Protein AF-G9WYF4-F1 (afdb_monomer)

Mean predicted aligned error: 9.42 Å

Nearest PDB structures (foldseek):
  5nmr-assembly1_A  TM=4.229E-01  e=6.935E-07  Mus musculus
  4n7e-assembly1_A  TM=4.416E-01  e=2.441E-06  Homo sapiens
  8t8s-assembly2_B  TM=4.245E-01  e=4.364E-06  Homo sapiens
  8t8s-assembly1_A  TM=4.377E-01  e=1.266E-05  Homo sapiens
  3f6k-assembly1_A  TM=4.369E-01  e=1.864E-05  Homo sapiens

Radius of gyration: 21.7 Å; Cα contacts (8 Å, |Δi|>4): 598; chains: 1; bounding box: 48×74×60 Å

Sequence (286 aa):
MKKFKLILLFTLMFTILSSTCSNATDKYSKIYPDCKTKKGKYTISYTKKKGLNLYIKGNSKPVVSIPYSPEILDYVLNDEKIYYSYNKKIMQFDISTKKKISIKEFKNNPNICAVRDEYIYVTVYPFDENHEGAYETDFYKINMKNKETKLLAKNASSIVLAENNIFYRPTTTDVSGQPLYSIDYNGKNLKKISDDVIHYQVINKKLYFVTESIQDFIQTVYVSNVDGTDKKQLAGNIDGYVYNITPTDIYYSVIGNDTKNYKLNLSTKKIEIVKQINTNVYELNY

Structure (mmCIF, N/CA/C/O backbone):
data_AF-G9WYF4-F1
#
_entry.id   AF-G9WYF4-F1
#
loop_
_atom_site.group_PDB
_atom_site.id
_atom_site.type_symbol
_atom_site.label_atom_id
_atom_site.label_alt_id
_atom_site.label_comp_id
_atom_site.label_asym_id
_atom_site.label_entity_id
_atom_site.label_seq_id
_atom_site.pdbx_PDB_ins_code
_atom_site.Cartn_x
_atom_site.Cartn_y
_atom_site.Cartn_z
_atom_site.occupancy
_atom_site.B_iso_or_equiv
_atom_site.auth_seq_id
_atom_site.auth_comp_id
_atom_site.auth_asym_id
_atom_site.auth_atom_id
_atom_site.pdbx_PDB_model_num
ATOM 1 N N . MET A 1 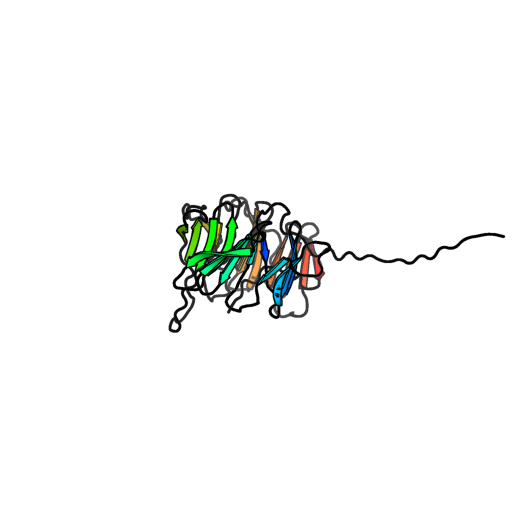1 ? -20.293 55.046 -37.126 1.00 34.72 1 MET A N 1
ATOM 2 C CA . MET A 1 1 ? -20.484 53.599 -37.396 1.00 34.72 1 MET A CA 1
ATOM 3 C C . MET A 1 1 ? -19.751 52.824 -36.304 1.00 34.72 1 MET A C 1
ATOM 5 O O . MET A 1 1 ? -18.546 52.949 -36.204 1.00 34.72 1 MET A O 1
ATOM 9 N N . LYS A 1 2 ? -20.451 52.335 -35.269 1.00 30.38 2 LYS A N 1
ATOM 10 C CA . LYS A 1 2 ? -20.801 50.906 -35.090 1.00 30.38 2 LYS A CA 1
ATOM 11 C C . LYS A 1 2 ? -19.577 49.993 -35.304 1.00 30.38 2 LYS A C 1
ATOM 13 O O . LYS A 1 2 ? -19.230 49.748 -36.447 1.00 30.38 2 LYS A O 1
ATOM 18 N N . LYS A 1 3 ? -18.926 49.521 -34.228 1.00 28.05 3 LYS A N 1
ATOM 19 C CA . LYS A 1 3 ? -18.997 48.136 -33.665 1.00 28.05 3 LYS A CA 1
ATOM 20 C C . LYS A 1 3 ? -17.541 47.592 -33.661 1.00 28.05 3 LYS A C 1
ATOM 22 O O . LYS A 1 3 ? -16.821 47.933 -34.577 1.00 28.05 3 LYS A O 1
ATOM 27 N N . PHE A 1 4 ? -16.980 46.822 -32.728 1.00 31.28 4 PHE A N 1
ATOM 28 C CA . PHE A 1 4 ? -17.466 45.972 -31.643 1.00 31.28 4 PHE A CA 1
ATOM 29 C C . PHE A 1 4 ? -16.313 45.744 -30.640 1.00 31.28 4 PHE A C 1
ATOM 31 O O . PHE A 1 4 ? -15.146 45.729 -31.021 1.00 31.28 4 PHE A O 1
ATOM 38 N N . LYS A 1 5 ? -16.662 45.526 -29.368 1.00 35.44 5 LYS A N 1
ATOM 39 C CA . LYS A 1 5 ? -15.777 45.009 -28.314 1.00 35.44 5 LYS A CA 1
ATOM 40 C C . LYS A 1 5 ? -15.270 43.609 -28.682 1.00 35.44 5 LYS A C 1
ATOM 42 O O . LYS A 1 5 ? -16.091 42.770 -29.042 1.00 35.44 5 LYS A O 1
ATOM 47 N N . LEU A 1 6 ? -13.993 43.317 -28.437 1.00 30.30 6 LEU A N 1
ATOM 48 C CA . LEU A 1 6 ? -13.581 41.969 -28.040 1.00 30.30 6 LEU A CA 1
ATOM 49 C C . LEU A 1 6 ? -12.345 42.041 -27.135 1.00 30.30 6 LEU A C 1
ATOM 51 O O . LEU A 1 6 ? -11.205 42.102 -27.576 1.00 30.30 6 LEU A O 1
ATOM 55 N N . ILE A 1 7 ? -12.619 42.066 -25.833 1.00 34.75 7 ILE A N 1
ATOM 56 C CA . ILE A 1 7 ? -11.664 41.716 -24.786 1.00 34.75 7 ILE A CA 1
ATOM 57 C C . ILE A 1 7 ? -11.410 40.215 -24.948 1.00 34.75 7 ILE A C 1
ATOM 59 O O . ILE A 1 7 ? -12.294 39.419 -24.638 1.00 34.75 7 ILE A O 1
ATOM 63 N N . LEU A 1 8 ? -10.236 39.819 -25.443 1.00 29.88 8 LEU A N 1
ATOM 64 C CA . LEU A 1 8 ? -9.764 38.441 -25.314 1.00 29.88 8 LEU A CA 1
ATOM 65 C C . LEU A 1 8 ? -8.870 38.363 -24.074 1.00 29.88 8 LEU A C 1
ATOM 67 O O . LEU A 1 8 ? -7.645 38.400 -24.135 1.00 29.88 8 LEU A O 1
ATOM 71 N N . LEU A 1 9 ? -9.526 38.295 -22.918 1.00 29.41 9 LEU A N 1
ATOM 72 C CA . LEU A 1 9 ? -8.921 37.787 -21.700 1.00 29.41 9 LEU A CA 1
ATOM 73 C C . LEU A 1 9 ? -8.746 36.279 -21.926 1.00 29.41 9 LEU A C 1
ATOM 75 O O . LEU A 1 9 ? -9.678 35.508 -21.710 1.00 29.41 9 LEU A O 1
ATOM 79 N N . PHE A 1 10 ? -7.585 35.849 -22.423 1.00 28.84 10 PHE A N 1
ATOM 80 C CA . PHE A 1 10 ? -7.213 34.434 -22.386 1.00 28.84 10 PHE A CA 1
ATOM 81 C C . PHE A 1 10 ? -6.882 34.094 -20.930 1.00 28.84 10 PHE A C 1
ATOM 83 O O . PHE A 1 10 ? -5.728 34.018 -20.515 1.00 28.84 10 PHE A O 1
ATOM 90 N N . THR A 1 11 ? -7.919 33.928 -20.111 1.00 31.61 11 THR A N 1
ATOM 91 C CA . THR A 1 11 ? -7.826 33.162 -18.875 1.00 31.61 11 THR A CA 1
ATOM 92 C C . THR A 1 11 ? -7.563 31.723 -19.281 1.00 31.61 11 THR A C 1
ATOM 94 O O . THR A 1 11 ? -8.469 30.912 -19.460 1.00 31.61 11 THR A O 1
ATOM 97 N N . LEU A 1 12 ? -6.280 31.415 -19.450 1.00 25.41 12 LEU A N 1
ATOM 98 C CA . LEU A 1 12 ? -5.774 30.060 -19.457 1.00 25.41 12 LEU A CA 1
ATOM 99 C C . LEU A 1 12 ? -6.033 29.508 -18.050 1.00 25.41 12 LEU A C 1
ATOM 101 O O . LEU A 1 12 ? -5.198 29.593 -17.152 1.00 25.41 12 LEU A O 1
ATOM 105 N N . MET A 1 13 ? -7.248 29.002 -17.835 1.00 25.67 13 MET A N 1
ATOM 106 C CA . MET A 1 13 ? -7.560 28.072 -16.760 1.00 25.67 13 MET A CA 1
ATOM 107 C C . MET A 1 13 ? -6.727 26.819 -17.032 1.00 25.67 13 MET A C 1
ATOM 109 O O . MET A 1 13 ? -7.221 25.823 -17.552 1.00 25.67 13 MET A O 1
ATOM 113 N N . PHE A 1 14 ? -5.440 26.865 -16.687 1.00 23.88 14 PHE A N 1
ATOM 114 C CA . PHE A 1 14 ? -4.707 25.666 -16.329 1.00 23.88 14 PHE A CA 1
ATOM 115 C C . PHE A 1 14 ? -5.381 25.153 -15.060 1.00 23.88 14 PHE A C 1
ATOM 117 O O . PHE A 1 14 ? -4.978 25.447 -13.934 1.00 23.88 14 PHE A O 1
ATOM 124 N N . THR A 1 15 ? -6.455 24.386 -15.233 1.00 26.50 15 THR A N 1
ATOM 125 C CA . THR A 1 15 ? -6.766 23.347 -14.269 1.00 26.50 15 THR A CA 1
ATOM 126 C C . THR A 1 15 ? -5.543 22.453 -14.277 1.00 26.50 15 THR A C 1
ATOM 128 O O . THR A 1 15 ? -5.362 21.633 -15.175 1.00 26.50 15 THR A O 1
ATOM 131 N N . ILE A 1 16 ? -4.657 22.678 -13.310 1.00 26.55 16 ILE A N 1
ATOM 132 C CA . ILE A 1 16 ? -3.686 21.684 -12.900 1.00 26.55 16 ILE A CA 1
ATOM 133 C C . ILE A 1 16 ? -4.542 20.451 -12.621 1.00 26.55 16 ILE A C 1
ATOM 135 O O . ILE A 1 16 ? -5.272 20.407 -11.629 1.00 26.55 16 ILE A O 1
ATOM 139 N N . LEU A 1 17 ? -4.523 19.494 -13.551 1.00 25.16 17 LEU A N 1
ATOM 140 C CA . LEU A 1 17 ? -4.835 18.115 -13.243 1.00 25.16 17 LEU A CA 1
ATOM 141 C C . LEU A 1 17 ? -3.805 17.736 -12.186 1.00 25.16 17 LEU A C 1
ATOM 143 O O . LEU A 1 17 ? -2.691 17.326 -12.498 1.00 25.16 17 LEU A O 1
ATOM 147 N N . SER A 1 18 ? -4.147 17.955 -10.915 1.00 27.05 18 SER A N 1
ATOM 148 C CA . SER A 1 18 ? -3.545 17.173 -9.858 1.00 27.05 18 SER A CA 1
ATOM 149 C C . SER A 1 18 ? -3.797 15.733 -10.268 1.00 27.05 18 SER A C 1
ATOM 151 O O . SER A 1 18 ? -4.942 15.340 -10.502 1.00 27.05 18 SER A O 1
ATOM 153 N N . SER A 1 19 ? -2.704 15.007 -10.473 1.00 25.91 19 SER A N 1
ATOM 154 C CA . SER A 1 19 ? -2.668 13.593 -10.806 1.00 25.91 19 SER A CA 1
ATOM 155 C C . SER A 1 19 ? -3.592 12.839 -9.856 1.00 25.91 19 SER A C 1
ATOM 157 O O . SER A 1 19 ? -3.236 12.494 -8.731 1.00 25.91 19 SER A O 1
ATOM 159 N N . THR A 1 20 ? -4.826 12.651 -10.300 1.00 25.55 20 THR A N 1
ATOM 160 C CA . THR A 1 20 ? -5.847 11.868 -9.632 1.00 25.55 20 THR A CA 1
ATOM 161 C C . THR A 1 20 ? -5.839 10.535 -10.340 1.00 25.55 20 THR A C 1
ATOM 163 O O . THR A 1 20 ? -6.485 10.347 -11.358 1.00 25.55 20 THR A O 1
ATOM 166 N N . CYS A 1 21 ? -5.057 9.617 -9.791 1.00 26.34 21 CYS A N 1
ATOM 167 C CA . CYS A 1 21 ? -5.281 8.193 -9.958 1.00 26.34 21 CYS A CA 1
ATOM 168 C C . CYS A 1 21 ? -5.027 7.527 -8.602 1.00 26.34 21 CYS A C 1
ATOM 170 O O . CYS A 1 21 ? -4.049 6.822 -8.403 1.00 26.34 21 CYS A O 1
ATOM 172 N N . SER A 1 22 ? -5.923 7.773 -7.641 1.00 30.20 22 SER A N 1
ATOM 173 C CA . SER A 1 22 ? -6.501 6.620 -6.952 1.00 30.20 22 SER A CA 1
ATOM 174 C C . SER A 1 22 ? -7.662 6.196 -7.837 1.00 30.20 22 SER A C 1
ATOM 176 O O . SER A 1 22 ? -8.517 7.042 -8.125 1.00 30.20 22 SER A O 1
ATOM 178 N N . ASN A 1 23 ? -7.690 4.950 -8.296 1.00 27.27 23 ASN A N 1
ATOM 179 C CA . ASN A 1 23 ? -8.822 4.443 -9.057 1.00 27.27 23 ASN A CA 1
ATOM 180 C C . ASN A 1 23 ? -10.129 4.793 -8.334 1.00 27.27 23 ASN A C 1
ATOM 182 O O . ASN A 1 23 ? -10.268 4.617 -7.120 1.00 27.27 23 ASN A O 1
ATOM 186 N N . ALA A 1 24 ? -11.078 5.345 -9.085 1.00 30.02 24 ALA A N 1
ATOM 187 C CA . ALA A 1 24 ? -12.362 5.838 -8.604 1.00 30.02 24 ALA A CA 1
ATOM 188 C C . ALA A 1 24 ? -13.331 4.720 -8.152 1.00 30.02 24 ALA A C 1
ATOM 190 O O . ALA A 1 24 ? -14.543 4.880 -8.241 1.00 30.02 24 ALA A O 1
ATOM 191 N N . THR A 1 25 ? -12.821 3.597 -7.642 1.00 41.81 25 THR A N 1
ATOM 192 C CA . THR A 1 25 ? -13.612 2.437 -7.200 1.00 41.81 25 THR A CA 1
ATOM 193 C C . THR A 1 25 ? -13.214 1.899 -5.828 1.00 41.81 25 THR A C 1
ATOM 195 O O . THR A 1 25 ? -13.971 1.120 -5.254 1.00 41.81 25 THR A O 1
ATOM 198 N N . ASP A 1 26 ? -12.086 2.322 -5.249 1.00 59.25 26 ASP A N 1
ATOM 199 C CA . ASP A 1 26 ? -11.690 1.802 -3.938 1.00 59.25 26 ASP A CA 1
ATOM 200 C C . ASP A 1 26 ? -12.502 2.484 -2.836 1.00 59.25 26 ASP A C 1
ATOM 202 O O . ASP A 1 26 ? -12.389 3.693 -2.611 1.00 59.25 26 ASP A O 1
ATOM 206 N N . LYS A 1 27 ? -13.336 1.705 -2.136 1.00 72.44 27 LYS A N 1
ATOM 207 C CA . LYS A 1 27 ? -14.141 2.162 -0.987 1.00 72.44 27 LYS A CA 1
ATOM 208 C C . LYS A 1 27 ? -13.288 2.881 0.063 1.00 72.44 27 LYS A C 1
ATOM 210 O O . LYS A 1 27 ? -13.770 3.802 0.715 1.00 72.44 27 LYS A O 1
ATOM 215 N N . TYR A 1 28 ? -12.030 2.470 0.205 1.00 76.50 28 TYR A N 1
ATOM 216 C CA . TYR A 1 28 ? -11.075 3.006 1.167 1.00 76.50 28 TYR A CA 1
ATOM 217 C C . TYR A 1 28 ? -9.953 3.781 0.477 1.00 76.50 28 TYR A C 1
ATOM 219 O O . TYR A 1 28 ? -9.612 3.534 -0.678 1.00 76.50 28 TYR A O 1
ATOM 227 N N . SER A 1 29 ? -9.368 4.753 1.170 1.00 80.06 29 SER A N 1
ATOM 228 C CA . SER A 1 29 ? -8.220 5.510 0.666 1.00 80.06 29 SER A CA 1
ATOM 229 C C . SER A 1 29 ? -7.251 5.849 1.780 1.00 80.06 29 SER A C 1
ATOM 231 O O . SER A 1 29 ? -7.658 6.382 2.814 1.00 80.06 29 SER A O 1
ATOM 233 N N . LYS A 1 30 ? -5.976 5.535 1.543 1.00 82.31 30 LYS A N 1
ATOM 234 C CA . LYS A 1 30 ? -4.861 5.908 2.409 1.00 82.31 30 LYS A CA 1
ATOM 235 C C . LYS A 1 30 ? -4.528 7.389 2.209 1.00 82.31 30 LYS A C 1
ATOM 237 O O . LYS A 1 30 ? -4.580 7.887 1.085 1.00 82.31 30 LYS A O 1
ATOM 242 N N . ILE A 1 31 ? -4.244 8.096 3.298 1.00 80.69 31 ILE A N 1
ATOM 243 C CA . ILE A 1 31 ? -3.937 9.529 3.312 1.00 80.69 31 ILE A CA 1
ATOM 244 C C . ILE A 1 31 ? -2.531 9.726 3.838 1.00 80.69 31 ILE A C 1
ATOM 246 O O . ILE A 1 31 ? -2.225 9.342 4.965 1.00 80.69 31 ILE A O 1
ATOM 250 N N . TYR A 1 32 ? -1.729 10.394 3.021 1.00 72.44 32 TYR A N 1
ATOM 251 C CA . TYR A 1 32 ? -0.329 10.664 3.295 1.00 72.44 32 TYR A CA 1
ATOM 252 C C . TYR A 1 32 ? -0.139 12.063 3.893 1.00 72.44 32 TYR A C 1
ATOM 254 O O . TYR A 1 32 ? -0.974 12.947 3.652 1.00 72.44 32 TYR A O 1
ATOM 262 N N . PRO A 1 33 ? 0.931 12.283 4.675 1.00 72.06 33 PRO A N 1
ATOM 263 C CA . PRO A 1 33 ? 1.296 13.601 5.179 1.00 72.06 33 PRO A CA 1
ATOM 264 C C . PRO A 1 33 ? 1.375 14.668 4.088 1.00 72.06 33 PRO A C 1
ATOM 266 O O . PRO A 1 33 ? 1.676 14.388 2.931 1.00 72.06 33 PRO A O 1
ATOM 269 N N . ASP A 1 34 ? 1.101 15.906 4.494 1.00 78.12 34 ASP A N 1
ATOM 270 C CA . ASP A 1 34 ? 1.280 17.114 3.684 1.00 78.12 34 ASP A CA 1
ATOM 271 C C . ASP A 1 34 ? 0.518 17.089 2.344 1.00 78.12 34 ASP A C 1
ATOM 273 O O . ASP A 1 34 ? 0.947 17.645 1.332 1.00 78.12 34 ASP A O 1
ATOM 277 N N . CYS A 1 35 ? -0.673 16.479 2.355 1.00 76.62 35 CYS A N 1
ATOM 278 C CA . CYS A 1 35 ? -1.535 16.366 1.186 1.00 76.62 35 CYS A CA 1
ATOM 279 C C . CYS A 1 35 ? -2.812 17.215 1.282 1.00 76.62 35 CYS A C 1
ATOM 281 O O . CYS A 1 35 ? -3.373 17.476 2.355 1.00 76.62 35 CYS A O 1
ATOM 283 N N . LYS A 1 36 ? -3.316 17.599 0.104 1.00 84.19 36 LYS A N 1
ATOM 284 C CA . LYS A 1 36 ? -4.664 18.137 -0.084 1.00 84.19 36 LYS A CA 1
ATOM 285 C C . LYS A 1 36 ? -5.335 17.404 -1.237 1.00 84.19 36 LYS A C 1
ATOM 287 O O . LYS A 1 36 ? -4.946 17.574 -2.389 1.00 84.19 36 LYS A O 1
ATOM 292 N N . THR A 1 37 ? -6.345 16.599 -0.931 1.00 83.31 37 THR A N 1
ATOM 293 C CA . THR A 1 37 ? -7.008 15.735 -1.919 1.00 83.31 37 THR A CA 1
ATOM 294 C C . THR A 1 37 ? -8.526 15.742 -1.753 1.00 83.31 37 THR A C 1
ATOM 296 O O . THR A 1 37 ? -9.062 16.352 -0.825 1.00 83.31 37 THR A O 1
ATOM 299 N N . LYS A 1 38 ? -9.242 15.104 -2.679 1.00 83.69 38 LYS A N 1
ATOM 300 C CA . LYS A 1 38 ? -10.693 14.913 -2.622 1.00 83.69 38 LYS A CA 1
ATOM 301 C C . LYS A 1 38 ? -11.018 13.425 -2.635 1.00 83.69 38 LYS A C 1
ATOM 303 O O . LYS A 1 38 ? -10.466 12.686 -3.444 1.00 83.69 38 LYS A O 1
ATOM 308 N N . LYS A 1 39 ? -11.950 13.007 -1.780 1.00 78.56 39 LYS A N 1
ATOM 309 C CA . LYS A 1 39 ? -12.511 11.652 -1.767 1.00 78.56 39 LYS A CA 1
ATOM 310 C C . LYS A 1 39 ? -13.996 11.723 -1.447 1.00 78.56 39 LYS A C 1
ATOM 312 O O . LYS A 1 39 ? -14.374 12.301 -0.429 1.00 78.56 39 LYS A O 1
ATOM 317 N N . GLY A 1 40 ? -14.824 11.165 -2.330 1.00 80.69 40 GLY A N 1
ATOM 318 C CA . GLY A 1 40 ? -16.277 11.267 -2.212 1.00 80.69 40 GLY A CA 1
ATOM 319 C C . GLY A 1 40 ? -16.707 12.728 -2.055 1.00 80.69 40 GLY A C 1
ATOM 320 O O . GLY A 1 40 ? -16.303 13.602 -2.827 1.00 80.69 40 GLY A O 1
ATOM 321 N N . LYS A 1 41 ? -17.476 13.012 -1.003 1.00 86.00 41 LYS A N 1
ATOM 322 C CA . LYS A 1 41 ? -17.926 14.377 -0.668 1.00 86.00 41 LYS A CA 1
ATOM 323 C C . LYS A 1 41 ? -16.901 15.218 0.102 1.00 86.00 41 LYS A C 1
ATOM 325 O O . LYS A 1 41 ? -17.166 16.393 0.375 1.00 86.00 41 LYS A O 1
ATOM 330 N N . TYR A 1 42 ? -15.761 14.641 0.477 1.00 89.00 42 TYR A N 1
ATOM 331 C CA . TYR A 1 42 ? -14.788 15.274 1.356 1.00 89.00 42 TYR A CA 1
ATOM 332 C C . TYR A 1 42 ? -13.626 15.901 0.591 1.00 89.00 42 TYR A C 1
ATOM 334 O O . TYR A 1 42 ? -13.023 15.296 -0.295 1.00 89.00 42 TYR A O 1
ATOM 342 N N . THR A 1 43 ? -13.261 17.115 0.993 1.00 90.44 43 THR A N 1
ATOM 343 C CA . THR A 1 43 ? -11.915 17.653 0.781 1.00 90.44 43 THR A CA 1
ATOM 344 C C . THR A 1 43 ? -11.083 17.336 2.017 1.00 90.44 43 THR A C 1
ATOM 346 O O . THR A 1 43 ? -11.477 17.670 3.133 1.00 90.44 43 THR A O 1
ATOM 349 N N . ILE A 1 44 ? -9.944 16.689 1.817 1.00 89.75 44 ILE A N 1
ATOM 350 C CA . ILE A 1 44 ? -9.025 16.249 2.864 1.00 89.75 44 ILE A CA 1
ATOM 351 C C . ILE A 1 44 ? -7.827 17.194 2.885 1.00 89.75 44 ILE A C 1
ATOM 353 O O . ILE A 1 44 ? -7.304 17.560 1.832 1.00 89.75 44 ILE A O 1
ATOM 357 N N . SER A 1 45 ? -7.403 17.587 4.080 1.00 89.94 45 SER A N 1
ATOM 358 C CA . SER A 1 45 ? -6.172 18.337 4.321 1.00 89.94 45 SER A CA 1
ATOM 359 C C . SER A 1 45 ? -5.441 17.705 5.493 1.00 89.94 45 SER A C 1
ATOM 361 O O . SER A 1 45 ? -6.007 17.626 6.584 1.00 89.94 45 SER A O 1
ATOM 363 N N . TYR A 1 46 ? -4.207 17.265 5.279 1.00 87.31 46 TYR A N 1
ATOM 364 C CA . TYR A 1 46 ? -3.359 16.728 6.335 1.00 87.31 46 TYR A CA 1
ATOM 365 C C . TYR A 1 46 ? -2.017 17.454 6.322 1.00 87.31 46 TYR A C 1
ATOM 367 O O . TYR A 1 46 ? -1.355 17.492 5.294 1.00 87.31 46 TYR A O 1
ATOM 375 N N . THR A 1 47 ? -1.625 18.044 7.455 1.00 85.19 47 THR A N 1
ATOM 376 C CA . THR A 1 47 ? -0.282 18.612 7.640 1.00 85.19 47 THR A CA 1
ATOM 377 C C . THR A 1 47 ? 0.268 18.287 9.021 1.00 85.19 47 THR A C 1
ATOM 379 O O . THR A 1 47 ? -0.499 18.147 9.980 1.00 85.19 47 THR A O 1
ATOM 382 N N . LYS A 1 48 ? 1.598 18.287 9.163 1.00 84.25 48 LYS A N 1
ATOM 383 C CA . LYS A 1 48 ? 2.270 18.109 10.467 1.00 84.25 48 LYS A CA 1
ATOM 384 C C . LYS A 1 48 ? 1.907 19.179 11.509 1.00 84.25 48 LYS A C 1
ATOM 386 O O . LYS A 1 48 ? 2.059 18.966 12.703 1.00 84.25 48 LYS A O 1
ATOM 391 N N . LYS A 1 49 ? 1.383 20.335 11.080 1.00 86.44 49 LYS A N 1
ATOM 392 C CA . LYS A 1 49 ? 0.948 21.414 11.985 1.00 86.44 49 LYS A CA 1
ATOM 393 C C . LYS A 1 49 ? -0.503 21.274 12.446 1.00 86.44 49 LYS A C 1
ATOM 395 O O . LYS A 1 49 ? -0.829 21.669 13.560 1.00 86.44 49 LYS A O 1
ATOM 400 N N . LYS A 1 50 ? -1.399 20.800 11.575 1.00 87.69 50 LYS A N 1
ATOM 401 C CA . LYS A 1 50 ? -2.856 20.827 11.815 1.00 87.69 50 LYS A CA 1
ATOM 402 C C . LYS A 1 50 ? -3.485 19.448 11.993 1.00 87.69 50 LYS A C 1
ATOM 404 O O . LYS A 1 50 ? -4.663 19.380 12.335 1.00 87.69 50 LYS A O 1
ATOM 409 N N . GLY A 1 51 ? -2.738 18.378 11.738 1.00 90.81 51 GLY A N 1
ATOM 410 C CA . GLY A 1 51 ? -3.286 17.030 11.674 1.00 90.81 51 GLY A CA 1
ATOM 411 C C . GLY A 1 51 ? -4.264 16.860 10.514 1.00 90.81 51 GLY A C 1
ATOM 412 O O . GLY A 1 51 ? -4.258 17.642 9.555 1.00 90.81 51 GLY A O 1
ATOM 413 N N . LEU A 1 52 ? -5.088 15.819 10.593 1.00 92.56 52 LEU A N 1
ATOM 414 C CA . LEU A 1 52 ? -6.073 15.491 9.571 1.00 92.56 52 LEU A CA 1
ATOM 415 C C . LEU A 1 52 ? -7.330 16.341 9.749 1.00 92.56 52 LEU A C 1
ATOM 417 O O . LEU A 1 52 ? -7.958 16.343 10.807 1.00 92.56 52 LEU A O 1
ATOM 421 N N . ASN A 1 53 ? -7.745 17.003 8.675 1.00 94.00 53 ASN A N 1
ATOM 422 C CA . ASN A 1 53 ? -8.985 17.757 8.606 1.00 94.00 53 ASN A CA 1
ATOM 423 C C . ASN A 1 53 ? -9.814 17.339 7.389 1.00 94.00 53 ASN A C 1
ATOM 425 O O . ASN A 1 53 ? -9.312 17.293 6.263 1.00 94.00 53 ASN A O 1
ATOM 429 N N . LEU A 1 54 ? -11.103 17.093 7.618 1.00 94.06 54 LEU A N 1
ATOM 430 C CA . LEU A 1 54 ? -12.088 16.783 6.580 1.00 94.06 54 LEU A CA 1
ATOM 431 C C . LEU A 1 54 ? -13.066 17.940 6.431 1.00 94.06 54 LEU A C 1
ATOM 433 O O . LEU A 1 54 ? -13.656 18.386 7.412 1.00 94.06 54 LEU A O 1
ATOM 437 N N . TYR A 1 55 ? -13.290 18.381 5.200 1.00 92.94 55 TYR A N 1
ATOM 438 C CA . TYR A 1 55 ? -14.217 19.454 4.850 1.00 92.94 55 TYR A CA 1
ATOM 439 C C . TYR A 1 55 ? -15.278 18.930 3.890 1.00 92.94 55 TYR A C 1
ATOM 441 O O . TYR A 1 55 ? -14.980 18.118 3.017 1.00 92.94 55 TYR A O 1
ATOM 449 N N . ILE A 1 56 ? -16.502 19.435 4.012 1.00 91.12 56 ILE A N 1
ATOM 450 C CA . ILE A 1 56 ? -17.564 19.231 3.020 1.00 91.12 56 ILE A CA 1
ATOM 451 C C . ILE A 1 56 ? -17.682 20.514 2.195 1.00 91.12 56 ILE A C 1
ATOM 453 O O . ILE A 1 56 ? -17.462 21.609 2.715 1.00 91.12 56 ILE A O 1
ATOM 457 N N . LYS A 1 57 ? -17.993 20.395 0.899 1.00 84.94 57 LYS A N 1
ATOM 458 C CA . LYS A 1 57 ? -18.165 21.554 0.009 1.00 84.94 57 LYS A CA 1
ATOM 459 C C . LYS A 1 57 ? -19.159 22.555 0.617 1.00 84.94 57 LYS A C 1
ATOM 461 O O . LYS A 1 57 ? -20.257 22.172 0.996 1.00 84.94 57 LYS A O 1
ATOM 466 N N . GLY A 1 58 ? -18.763 23.826 0.674 1.00 83.69 58 GLY A N 1
ATOM 467 C CA . GLY A 1 58 ? -19.564 24.904 1.268 1.00 83.69 58 GLY A CA 1
ATOM 468 C C . GLY A 1 58 ? -19.299 25.143 2.758 1.00 83.69 58 GLY A C 1
ATOM 469 O O . GLY A 1 58 ? -19.622 26.219 3.251 1.00 83.69 58 GLY A O 1
ATOM 470 N N . ASN A 1 59 ? -18.634 24.218 3.458 1.00 89.38 59 ASN A N 1
ATOM 471 C CA . ASN A 1 59 ? -18.284 24.399 4.865 1.00 89.38 59 ASN A CA 1
ATOM 472 C C . ASN A 1 59 ? -16.886 25.011 5.004 1.00 89.38 59 ASN A C 1
ATOM 474 O O . ASN A 1 59 ? -15.897 24.444 4.540 1.00 89.38 59 ASN A O 1
ATOM 478 N N . SER A 1 60 ? -16.793 26.142 5.706 1.00 87.44 60 SER A N 1
ATOM 479 C CA . SER A 1 60 ? -15.512 26.762 6.074 1.00 87.44 60 SER A CA 1
ATOM 480 C C . SER A 1 60 ? -14.837 26.067 7.262 1.00 87.44 60 SER A C 1
ATOM 482 O O . SER A 1 60 ? -13.611 26.067 7.363 1.00 87.44 60 SER A O 1
ATOM 484 N N . LYS A 1 61 ? -15.625 25.447 8.150 1.00 93.88 61 LYS A N 1
ATOM 485 C CA . LYS A 1 61 ? -15.133 24.664 9.289 1.00 93.88 61 LYS A CA 1
ATOM 486 C C . LYS A 1 61 ? -15.013 23.180 8.922 1.00 93.88 61 LYS A C 1
ATOM 488 O O . LYS A 1 61 ? -15.890 22.659 8.224 1.00 93.88 61 LYS A O 1
ATOM 493 N N . PRO A 1 62 ? -13.966 22.486 9.399 1.00 94.06 62 PRO A N 1
ATOM 494 C CA . PRO A 1 62 ? -13.842 21.054 9.189 1.00 94.06 62 PRO A CA 1
ATOM 495 C C . PRO A 1 62 ? -14.966 20.310 9.916 1.00 94.06 62 PRO A C 1
ATOM 497 O O . PRO A 1 62 ? -15.348 20.656 11.032 1.00 94.06 62 PRO A O 1
ATOM 500 N N . VAL A 1 63 ? -15.488 19.262 9.282 1.00 93.88 63 VAL A N 1
ATOM 501 C CA . VAL A 1 63 ? -16.429 18.336 9.918 1.00 93.88 63 VAL A CA 1
ATOM 502 C C . VAL A 1 63 ? -15.709 17.324 10.800 1.00 93.88 63 VAL A C 1
ATOM 504 O O . VAL A 1 63 ? -16.321 16.773 11.705 1.00 93.88 63 VAL A O 1
ATOM 507 N N . VAL A 1 64 ? -14.425 1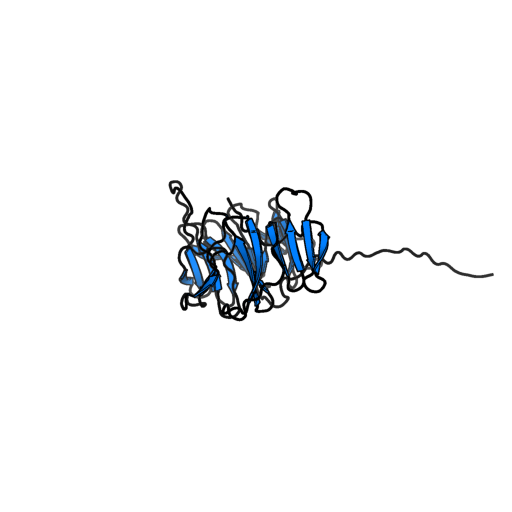7.062 10.568 1.00 94.69 64 VAL A N 1
ATOM 508 C CA . VAL A 1 64 ? -13.583 16.246 11.451 1.00 94.69 64 VAL A CA 1
ATOM 509 C C . VAL A 1 64 ? -12.218 16.901 11.545 1.00 94.69 64 VAL A C 1
ATOM 511 O O . VAL A 1 64 ? -11.669 17.300 10.518 1.00 94.69 64 VAL A O 1
ATOM 514 N N . SER A 1 65 ? -11.681 16.944 12.762 1.00 94.00 65 SER A N 1
ATOM 515 C CA . SER A 1 65 ? -10.314 17.359 13.056 1.00 94.00 65 SER A CA 1
ATOM 516 C C . SER A 1 65 ? -9.678 16.335 13.987 1.00 94.00 65 SER A C 1
ATOM 518 O O . SER A 1 65 ? -10.132 16.159 15.116 1.00 94.00 65 SER A O 1
ATOM 520 N N . ILE A 1 66 ? -8.640 15.654 13.507 1.00 92.00 66 ILE A N 1
ATOM 521 C CA . ILE A 1 66 ? -7.778 14.794 14.319 1.00 92.00 66 ILE A CA 1
ATOM 522 C C . ILE A 1 66 ? -6.428 15.510 14.424 1.00 92.00 66 ILE A C 1
ATOM 524 O O . ILE A 1 66 ? -5.791 15.711 13.387 1.00 92.00 66 ILE A O 1
ATOM 528 N N . PRO A 1 67 ? -5.999 15.937 15.628 1.00 90.62 67 PRO A N 1
ATOM 529 C CA . PRO A 1 67 ? -4.722 16.620 15.810 1.00 90.62 67 PRO A CA 1
ATOM 530 C C . PRO A 1 67 ? -3.548 15.797 15.287 1.00 90.62 67 PRO A C 1
ATOM 532 O O . PRO A 1 67 ? -3.584 14.566 15.303 1.00 90.62 67 PRO A O 1
ATOM 535 N N . TYR A 1 68 ? -2.496 16.484 14.842 1.00 88.00 68 TYR A N 1
ATOM 536 C CA . TYR A 1 68 ? -1.262 15.803 14.475 1.00 88.00 68 TYR A CA 1
ATOM 537 C C . TYR A 1 68 ? -0.680 15.102 15.701 1.00 88.00 68 TYR A C 1
ATOM 539 O O . TYR A 1 68 ? -0.645 15.661 16.796 1.00 88.00 68 TYR A O 1
ATOM 547 N N . SER A 1 69 ? -0.195 13.888 15.486 1.00 85.19 69 SER A N 1
ATOM 548 C CA . SER A 1 69 ? 0.635 13.172 16.435 1.00 85.19 69 SER A CA 1
ATOM 549 C C . SER A 1 69 ? 1.690 12.414 15.636 1.00 85.19 69 SER A C 1
ATOM 551 O O . SER A 1 69 ? 1.329 11.789 14.637 1.00 85.19 69 SER A O 1
ATOM 553 N N . PRO A 1 70 ? 2.965 12.444 16.060 1.00 78.06 70 PRO A N 1
ATOM 554 C CA . PRO A 1 70 ? 4.021 11.667 15.415 1.00 78.06 70 PRO A CA 1
ATOM 555 C C . PRO A 1 70 ? 3.785 10.152 15.522 1.00 78.06 70 PRO A C 1
ATOM 557 O O . PRO A 1 70 ? 4.356 9.392 14.752 1.00 78.06 70 PRO A O 1
ATOM 560 N N . GLU A 1 71 ? 2.915 9.706 16.435 1.00 77.56 71 GLU A N 1
ATOM 561 C CA . GLU A 1 71 ? 2.526 8.298 16.566 1.00 77.56 71 GLU A CA 1
ATOM 562 C C . GLU A 1 71 ? 1.516 7.847 15.502 1.00 77.56 71 GLU A C 1
ATOM 564 O O . GLU A 1 71 ? 1.276 6.648 15.349 1.00 77.56 71 GLU A O 1
ATOM 569 N N . ILE A 1 72 ? 0.886 8.788 14.789 1.00 78.75 72 ILE A N 1
ATOM 570 C CA . ILE A 1 72 ? -0.054 8.474 13.714 1.00 78.75 72 ILE A CA 1
ATOM 571 C C . ILE A 1 72 ? 0.714 8.469 12.401 1.00 78.75 72 ILE A C 1
ATOM 573 O O . ILE A 1 72 ? 0.960 9.515 11.800 1.00 78.75 72 ILE A O 1
ATOM 577 N N . LEU A 1 73 ? 1.066 7.268 11.955 1.00 67.88 73 LEU A N 1
ATOM 578 C CA . LEU A 1 73 ? 1.809 7.085 10.713 1.00 67.88 73 LEU A CA 1
ATOM 579 C C . LEU A 1 73 ? 0.916 7.315 9.491 1.00 67.88 73 LEU A C 1
ATOM 581 O O . LEU A 1 73 ? 1.309 8.005 8.558 1.00 67.88 73 LEU A O 1
ATOM 585 N N . ASP A 1 74 ? -0.309 6.787 9.525 1.00 75.00 74 ASP A N 1
ATOM 586 C CA . ASP A 1 74 ? -1.202 6.769 8.372 1.00 75.00 74 ASP A CA 1
ATOM 587 C C . ASP A 1 74 ? -2.679 6.839 8.772 1.00 75.00 74 ASP A C 1
ATOM 589 O O . ASP A 1 74 ? -3.094 6.317 9.812 1.00 75.00 74 ASP A O 1
ATOM 593 N N . TYR A 1 75 ? -3.490 7.419 7.883 1.00 86.81 75 TYR A N 1
ATOM 594 C CA . TYR A 1 75 ? -4.949 7.330 7.939 1.00 86.81 75 TYR A CA 1
ATOM 595 C C . TYR A 1 75 ? -5.476 6.550 6.741 1.00 86.81 75 TYR A C 1
ATOM 597 O O . TYR A 1 75 ? -5.012 6.733 5.618 1.00 86.81 75 TYR A O 1
ATOM 605 N N . VAL A 1 76 ? -6.517 5.752 6.955 1.00 89.19 76 VAL A N 1
ATOM 606 C CA . VAL A 1 76 ? -7.317 5.142 5.891 1.00 89.19 76 VAL A CA 1
ATOM 607 C C . VAL A 1 76 ? -8.775 5.504 6.124 1.00 89.19 76 VAL A C 1
ATOM 609 O O . VAL A 1 76 ? -9.295 5.259 7.207 1.00 89.19 76 VAL A O 1
ATOM 612 N N . LEU A 1 77 ? -9.465 6.081 5.140 1.00 90.12 77 LEU A N 1
ATOM 613 C CA . LEU A 1 77 ? -10.881 6.440 5.289 1.00 90.12 77 LEU A CA 1
ATOM 614 C C . LEU A 1 77 ? -11.766 5.951 4.149 1.00 90.12 77 LEU A C 1
ATOM 616 O O . LEU A 1 77 ? -11.301 5.739 3.031 1.00 90.12 77 LEU A O 1
ATOM 620 N N . ASN A 1 78 ? -13.055 5.840 4.452 1.00 86.25 78 ASN A N 1
ATOM 621 C CA . ASN A 1 78 ? -14.150 5.805 3.486 1.00 86.25 78 ASN A CA 1
ATOM 622 C C . ASN A 1 78 ? -15.123 6.971 3.770 1.00 86.25 78 ASN A C 1
ATOM 624 O O . ASN A 1 78 ? -14.797 7.884 4.530 1.00 86.25 78 ASN A O 1
ATOM 628 N N . ASP A 1 79 ? -16.320 6.944 3.181 1.00 85.94 79 ASP A N 1
ATOM 629 C CA . ASP A 1 79 ? -17.309 8.016 3.360 1.00 85.94 79 ASP A CA 1
ATOM 630 C C . ASP A 1 79 ? -17.926 8.104 4.774 1.00 85.94 79 ASP A C 1
ATOM 632 O O . ASP A 1 79 ? -18.583 9.095 5.100 1.00 85.94 79 ASP A O 1
ATOM 636 N N . GLU A 1 80 ? -17.719 7.097 5.624 1.00 91.31 80 GLU A N 1
ATOM 637 C CA . GLU A 1 80 ? -18.351 6.967 6.944 1.00 91.31 80 GLU A CA 1
ATOM 638 C C . GLU A 1 80 ? -17.349 6.971 8.102 1.00 91.31 80 GLU A C 1
ATOM 640 O O . GLU A 1 80 ? -17.669 7.423 9.203 1.00 91.31 80 GLU A O 1
ATOM 645 N N . LYS A 1 81 ? -16.148 6.432 7.887 1.00 93.38 81 LYS A N 1
ATOM 646 C CA . LYS A 1 81 ? -15.205 6.067 8.945 1.00 93.38 81 LYS A CA 1
ATOM 647 C C . LYS A 1 81 ? -13.771 6.388 8.561 1.00 93.38 81 LYS A C 1
ATOM 649 O O . LYS A 1 81 ? -13.382 6.292 7.399 1.00 93.38 81 LYS A O 1
ATOM 654 N N . ILE A 1 82 ? -12.981 6.697 9.582 1.00 94.38 82 ILE A N 1
ATOM 655 C CA . ILE A 1 82 ? -11.532 6.882 9.509 1.00 94.38 82 ILE A CA 1
ATOM 656 C C . ILE A 1 82 ? -10.880 5.839 10.409 1.00 94.38 82 ILE A C 1
ATOM 658 O O . ILE A 1 82 ? -11.269 5.687 11.567 1.00 94.38 82 ILE A O 1
ATOM 662 N N . TYR A 1 83 ? -9.872 5.160 9.887 1.00 94.12 83 TYR A N 1
ATOM 663 C CA . TYR A 1 83 ? -9.031 4.201 10.584 1.00 94.12 83 TYR A CA 1
ATOM 664 C C . TYR A 1 83 ? -7.618 4.755 10.657 1.00 94.12 83 TYR A C 1
ATOM 666 O O . TYR A 1 83 ? -7.124 5.318 9.682 1.00 94.12 83 TYR A O 1
ATOM 674 N N . TYR A 1 84 ? -6.980 4.628 11.811 1.00 92.94 84 TYR A N 1
ATOM 675 C CA . TYR A 1 84 ? -5.619 5.117 12.018 1.00 92.94 84 TYR A CA 1
ATOM 676 C C . TYR A 1 84 ? -4.960 4.384 13.179 1.00 92.94 84 TYR A C 1
ATOM 678 O O . TYR A 1 84 ? -5.648 3.910 14.089 1.00 92.94 84 TYR A O 1
ATOM 686 N N . SER A 1 85 ? -3.636 4.281 13.149 1.00 90.56 85 SER A N 1
ATOM 687 C CA . SER A 1 85 ? -2.872 3.826 14.305 1.00 90.56 85 SER A CA 1
ATOM 688 C C . SER A 1 85 ? -2.605 4.991 15.254 1.00 90.56 85 SER A C 1
ATOM 690 O O . SER A 1 85 ? -2.395 6.117 14.818 1.00 90.56 85 SER A O 1
ATOM 692 N N . TYR A 1 86 ? -2.680 4.747 16.559 1.00 89.19 86 TYR A N 1
ATOM 693 C CA . TYR A 1 86 ? -2.346 5.728 17.592 1.00 89.19 86 TYR A CA 1
ATOM 694 C C . TYR A 1 86 ? -2.049 5.003 18.901 1.00 89.19 86 TYR A C 1
ATOM 696 O O . TYR A 1 86 ? -2.869 4.181 19.314 1.00 89.19 86 TYR A O 1
ATOM 704 N N . ASN A 1 87 ? -0.922 5.301 19.552 1.00 87.12 87 ASN A N 1
ATOM 705 C CA . ASN A 1 87 ? -0.514 4.710 20.828 1.00 87.12 87 ASN A CA 1
ATOM 706 C C . ASN A 1 87 ? -0.716 3.181 20.881 1.00 87.12 87 ASN A C 1
ATOM 708 O O . ASN A 1 87 ? -1.540 2.671 21.646 1.00 87.12 87 ASN A O 1
ATOM 712 N N . LYS A 1 88 ? -0.037 2.457 19.977 1.00 89.44 88 LYS A N 1
ATOM 713 C CA . LYS A 1 88 ? -0.095 0.985 19.839 1.00 89.44 88 LYS A CA 1
ATOM 714 C C . LYS A 1 88 ? -1.488 0.399 19.550 1.00 89.44 88 LYS A C 1
ATOM 716 O O . LYS A 1 88 ? -1.699 -0.811 19.645 1.00 89.44 88 LYS A O 1
ATOM 721 N N . LYS A 1 89 ? -2.460 1.232 19.173 1.00 92.38 89 LYS A N 1
ATOM 722 C CA . LYS A 1 89 ? -3.845 0.824 18.903 1.00 92.38 89 LYS A CA 1
ATOM 723 C C . LYS A 1 89 ? -4.238 1.107 17.470 1.00 92.38 89 LYS A C 1
ATOM 725 O O . LYS A 1 89 ? -3.846 2.117 16.895 1.00 92.38 89 LYS A O 1
ATOM 730 N N . ILE A 1 90 ? -5.099 0.252 16.934 1.00 94.38 90 ILE A N 1
ATOM 731 C CA . ILE A 1 90 ? -5.896 0.559 15.749 1.00 94.38 90 ILE A CA 1
ATOM 732 C C . ILE A 1 90 ? -7.185 1.220 16.210 1.00 94.38 90 ILE A C 1
ATOM 734 O O . ILE A 1 90 ? -7.998 0.620 16.920 1.00 94.38 90 ILE A O 1
ATOM 738 N N . MET A 1 91 ? -7.355 2.472 15.809 1.00 94.56 91 MET A N 1
ATOM 739 C CA . MET A 1 91 ? -8.493 3.308 16.151 1.00 94.56 91 MET A CA 1
ATOM 740 C C . MET A 1 91 ? -9.455 3.400 14.973 1.00 94.56 91 MET A C 1
ATOM 742 O O . MET A 1 91 ? -9.043 3.425 13.816 1.00 94.56 91 MET A O 1
ATOM 746 N N . GLN A 1 92 ? -10.742 3.503 15.285 1.00 95.00 92 GLN A N 1
ATOM 747 C CA . GLN A 1 92 ? -11.788 3.870 14.339 1.00 95.00 92 GLN A CA 1
ATOM 748 C C . GLN A 1 92 ? -12.488 5.128 14.836 1.00 95.00 92 GLN A C 1
ATOM 750 O O . GLN A 1 92 ? -12.855 5.225 16.009 1.00 95.00 92 GLN A O 1
ATOM 755 N N . PHE A 1 93 ? -12.718 6.062 13.925 1.00 95.00 93 PHE A N 1
ATOM 756 C CA . PHE A 1 93 ? -13.511 7.261 14.136 1.00 95.00 93 PHE A CA 1
ATOM 757 C C . PHE A 1 93 ? -14.705 7.250 13.185 1.00 95.00 93 PHE A C 1
ATOM 759 O O . PHE A 1 93 ? -14.533 7.209 11.968 1.00 95.00 93 PHE A O 1
ATOM 766 N N . ASP A 1 94 ? -15.912 7.286 13.738 1.00 95.38 94 ASP A N 1
ATOM 767 C CA . ASP A 1 94 ? -17.147 7.443 12.978 1.00 95.38 94 ASP A CA 1
ATOM 768 C C . ASP A 1 94 ? -17.383 8.923 12.657 1.00 95.38 94 ASP A C 1
ATOM 770 O O . ASP A 1 94 ? -17.469 9.771 13.549 1.00 95.38 94 ASP A O 1
ATOM 774 N N . ILE A 1 95 ? -17.476 9.251 11.369 1.00 93.75 95 ILE A N 1
ATOM 775 C CA . ILE A 1 95 ? -17.544 10.638 10.905 1.00 93.75 95 ILE A CA 1
ATOM 776 C C . ILE A 1 95 ? -18.866 11.292 11.313 1.00 93.75 95 ILE A C 1
ATOM 778 O O . ILE A 1 95 ? -18.874 12.488 11.613 1.00 93.75 95 ILE A 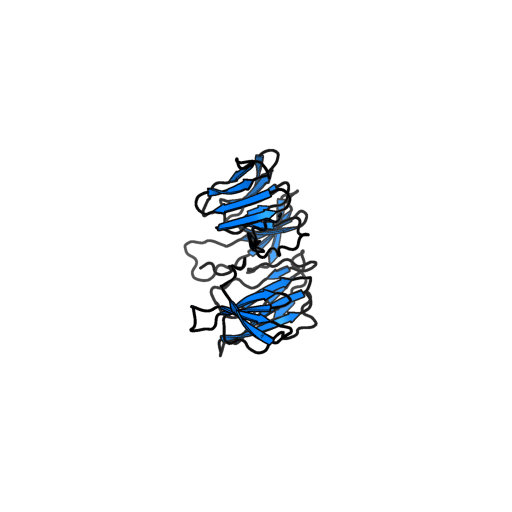O 1
ATOM 782 N N . SER A 1 96 ? -19.971 10.548 11.320 1.00 92.38 96 SER A N 1
ATOM 783 C CA . SER A 1 96 ? -21.308 11.090 11.582 1.00 92.38 96 SER A CA 1
ATOM 784 C C . SER A 1 96 ? -21.532 11.351 13.069 1.00 92.38 96 SER A C 1
ATOM 786 O O . SER A 1 96 ? -21.871 12.465 13.464 1.00 92.38 96 SER A O 1
ATOM 788 N N . THR A 1 97 ? -21.246 10.351 13.897 1.00 95.50 97 THR A N 1
ATOM 789 C CA . THR A 1 97 ? -21.489 10.367 15.344 1.00 95.50 97 THR A CA 1
ATOM 790 C C . THR A 1 97 ? -20.333 10.968 16.135 1.00 95.50 97 THR A C 1
ATOM 792 O O . THR A 1 97 ? -20.468 11.193 17.333 1.00 95.50 97 THR A O 1
ATOM 795 N N . LYS A 1 98 ? -19.178 11.199 15.492 1.00 92.81 98 LYS A N 1
ATOM 796 C CA . LYS A 1 98 ? -17.909 11.592 16.135 1.00 92.81 98 LYS A CA 1
ATOM 797 C C . LYS A 1 98 ? -17.403 10.579 17.165 1.00 92.81 98 LYS A C 1
ATOM 799 O O . LYS A 1 98 ? -16.518 10.892 17.961 1.00 92.81 98 LYS A O 1
ATOM 804 N N . LYS A 1 99 ? -17.945 9.358 17.166 1.00 95.44 99 LYS A N 1
ATOM 805 C CA . LYS A 1 99 ? -17.562 8.316 18.114 1.00 95.44 99 LYS A CA 1
ATOM 806 C C . LYS A 1 99 ? -16.205 7.732 17.736 1.00 95.44 99 LYS A C 1
ATOM 808 O O . LYS A 1 99 ? -15.994 7.303 16.602 1.00 95.44 99 LYS A O 1
ATOM 813 N N . LYS A 1 100 ? -15.309 7.647 18.719 1.00 94.06 100 LYS A N 1
ATOM 814 C CA . LYS A 1 100 ? -14.012 6.973 18.612 1.00 94.06 100 LYS A CA 1
ATOM 815 C C . LYS A 1 100 ? -14.057 5.640 19.356 1.00 94.06 100 LYS A C 1
ATOM 817 O O . LYS A 1 100 ? -14.524 5.588 20.491 1.00 94.06 100 LYS A O 1
ATOM 822 N N . ILE A 1 101 ? -13.555 4.575 18.737 1.00 94.31 101 ILE A N 1
ATOM 823 C CA . ILE A 1 101 ? -13.394 3.259 19.372 1.00 94.31 101 ILE A CA 1
ATOM 824 C C . ILE A 1 101 ? -12.001 2.693 19.096 1.00 94.31 101 ILE A C 1
ATOM 826 O O . ILE A 1 101 ? -11.404 2.975 18.057 1.00 94.31 101 ILE A O 1
ATOM 830 N N . SER A 1 102 ? -11.494 1.878 20.021 1.00 94.56 102 SER A N 1
ATOM 831 C CA . SER A 1 102 ? -10.323 1.033 19.775 1.00 94.56 102 SER A CA 1
ATOM 83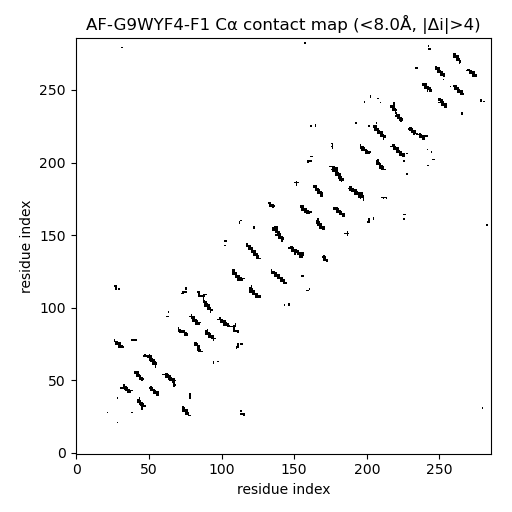2 C C . SER A 1 102 ? -10.784 -0.310 19.213 1.00 94.56 102 SER A C 1
ATOM 834 O O . SER A 1 102 ? -11.641 -0.979 19.802 1.00 94.56 102 SER A O 1
ATOM 836 N N . ILE A 1 103 ? -10.245 -0.682 18.054 1.00 95.12 103 ILE A N 1
ATOM 837 C CA . ILE A 1 103 ? -10.493 -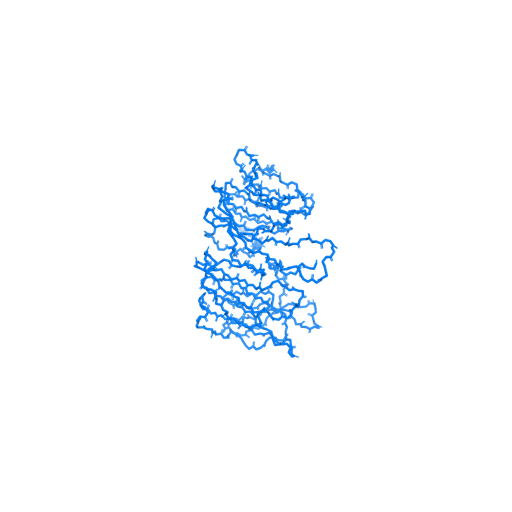1.981 17.421 1.00 95.12 103 ILE A CA 1
ATOM 838 C C . ILE A 1 103 ? -9.582 -3.032 18.046 1.00 95.12 103 ILE A C 1
ATOM 840 O O . ILE A 1 103 ? -10.056 -4.093 18.449 1.00 95.12 103 ILE A O 1
ATOM 844 N N . LYS A 1 104 ? -8.285 -2.729 18.132 1.00 95.06 104 LYS A N 1
ATOM 845 C CA . LYS A 1 104 ? -7.260 -3.651 18.617 1.00 95.06 104 LYS A CA 1
ATOM 846 C C . LYS A 1 104 ? -6.116 -2.882 19.262 1.00 95.06 104 LYS A C 1
ATOM 848 O O . LYS A 1 104 ? -5.750 -1.811 18.784 1.00 95.06 104 LYS A O 1
ATOM 853 N N . GLU A 1 105 ? -5.551 -3.467 20.308 1.00 93.94 105 GLU A N 1
ATOM 854 C CA . GLU A 1 105 ? -4.320 -3.028 20.958 1.00 93.94 105 GLU A CA 1
ATOM 855 C C . GLU A 1 105 ? -3.214 -4.052 20.695 1.00 93.94 105 GLU A C 1
ATOM 857 O O . GLU A 1 105 ? -3.465 -5.263 20.687 1.00 93.94 105 GLU A O 1
ATOM 862 N N . PHE A 1 106 ? -2.012 -3.549 20.439 1.00 90.06 106 PHE A N 1
ATOM 863 C CA . PHE A 1 106 ? -0.805 -4.316 20.168 1.00 90.06 106 PHE A CA 1
ATOM 864 C C . PHE A 1 106 ? 0.256 -4.009 21.227 1.00 90.06 106 PHE A C 1
ATOM 866 O O . PHE A 1 106 ? 0.223 -2.971 21.882 1.00 90.06 106 PHE A O 1
ATOM 873 N N . LYS A 1 107 ? 1.231 -4.910 21.382 1.00 88.12 107 LYS A N 1
ATOM 874 C CA . LYS A 1 107 ? 2.399 -4.650 22.240 1.00 88.12 107 LYS A CA 1
ATOM 875 C C . LYS A 1 107 ? 3.313 -3.564 21.658 1.00 88.12 107 LYS A C 1
ATOM 877 O O . LYS A 1 107 ? 3.897 -2.787 22.414 1.00 88.12 107 LYS A O 1
ATOM 882 N N . ASN A 1 108 ? 3.379 -3.498 20.328 1.00 86.31 108 ASN A N 1
ATOM 883 C CA . ASN A 1 108 ? 4.204 -2.566 19.563 1.00 86.31 108 ASN A CA 1
ATOM 884 C C . ASN A 1 108 ? 3.362 -1.759 18.568 1.00 86.31 108 ASN A C 1
ATOM 886 O O . ASN A 1 108 ? 2.159 -1.988 18.448 1.00 86.31 108 ASN A O 1
ATOM 890 N N . ASN A 1 109 ? 3.983 -0.805 17.872 1.00 84.44 109 ASN A N 1
ATOM 891 C CA . ASN A 1 109 ? 3.282 0.137 17.002 1.00 84.44 109 ASN A CA 1
ATOM 892 C C . ASN A 1 109 ? 2.775 -0.543 15.720 1.00 84.44 109 ASN A C 1
ATOM 894 O O . ASN A 1 109 ? 3.585 -0.996 14.907 1.00 84.44 109 ASN A O 1
ATOM 898 N N . PRO A 1 110 ? 1.447 -0.601 15.502 1.00 89.19 110 PRO A N 1
ATOM 899 C CA . PRO A 1 110 ? 0.909 -1.079 14.244 1.00 89.19 110 PRO A CA 1
ATOM 900 C C . PRO A 1 110 ? 0.919 0.045 13.194 1.00 89.19 110 PRO A C 1
ATOM 902 O O . PRO A 1 110 ? 0.612 1.201 13.498 1.00 89.19 110 PRO A O 1
ATOM 905 N N . ASN A 1 111 ? 1.193 -0.296 11.940 1.00 87.75 111 ASN A N 1
ATOM 906 C CA . ASN A 1 111 ? 0.967 0.554 10.776 1.00 87.75 111 ASN A CA 1
ATOM 907 C C . ASN A 1 111 ? -0.186 -0.024 9.944 1.00 87.75 111 ASN A C 1
ATOM 909 O O . ASN A 1 111 ? -0.248 -1.231 9.717 1.00 87.75 111 ASN A O 1
ATOM 913 N N . ILE A 1 112 ? -1.120 0.825 9.504 1.00 90.19 112 ILE A N 1
ATOM 914 C CA . ILE A 1 112 ? -2.211 0.381 8.630 1.00 90.19 112 ILE A CA 1
ATOM 915 C C . ILE A 1 112 ? -1.719 0.371 7.182 1.00 90.19 112 ILE A C 1
ATOM 917 O O . ILE A 1 112 ? -1.511 1.418 6.562 1.00 90.19 112 ILE A O 1
ATOM 921 N N . CYS A 1 113 ? -1.626 -0.829 6.616 1.00 88.31 113 CYS A N 1
ATOM 922 C CA . CYS A 1 113 ? -1.315 -1.022 5.207 1.00 88.31 113 CYS A CA 1
ATOM 923 C C . CYS A 1 113 ? -2.539 -0.708 4.345 1.00 88.31 113 CYS A C 1
ATOM 925 O O . CYS A 1 113 ? -2.458 0.069 3.398 1.00 88.31 113 CYS A O 1
ATOM 927 N N . ALA A 1 114 ? -3.688 -1.296 4.693 1.00 88.75 114 ALA A N 1
ATOM 928 C CA . ALA A 1 114 ? -4.921 -1.165 3.927 1.00 88.75 114 ALA A CA 1
ATOM 929 C C . ALA A 1 114 ? -6.165 -1.507 4.759 1.00 88.75 114 ALA A C 1
ATOM 931 O O . ALA A 1 114 ? -6.092 -2.170 5.794 1.00 88.75 114 ALA A O 1
ATOM 932 N N . VAL A 1 115 ? -7.331 -1.105 4.252 1.00 90.12 115 VAL A N 1
ATOM 933 C CA . VAL A 1 115 ? -8.639 -1.575 4.724 1.00 90.12 115 VAL A CA 1
ATOM 934 C C . VAL A 1 115 ? -9.397 -2.106 3.516 1.00 90.12 115 VAL A C 1
ATOM 936 O O . VAL A 1 115 ? -9.491 -1.420 2.497 1.00 90.12 115 VAL A O 1
ATOM 939 N N . ARG A 1 116 ? -9.918 -3.328 3.619 1.00 88.31 116 ARG A N 1
ATOM 940 C CA . ARG A 1 116 ? -10.693 -3.977 2.559 1.00 88.31 116 ARG A CA 1
ATOM 941 C C . ARG A 1 116 ? -11.807 -4.806 3.182 1.00 88.31 116 ARG A C 1
ATOM 943 O O . ARG A 1 116 ? -11.574 -5.560 4.123 1.00 88.31 116 ARG A O 1
ATOM 950 N N . ASP A 1 117 ? -13.011 -4.645 2.641 1.00 87.88 117 ASP A N 1
ATOM 951 C CA . ASP A 1 117 ? -14.225 -5.306 3.116 1.00 87.88 117 ASP A CA 1
ATOM 952 C C . ASP A 1 117 ? -14.437 -5.091 4.626 1.00 87.88 117 ASP A C 1
ATOM 954 O O . ASP A 1 117 ? -14.619 -3.956 5.075 1.00 87.88 117 ASP A O 1
ATOM 958 N N . GLU A 1 118 ? -14.407 -6.162 5.412 1.00 91.69 118 GLU A N 1
ATOM 959 C CA . GLU A 1 118 ? -14.553 -6.149 6.870 1.00 91.69 118 GLU A CA 1
ATOM 960 C C . GLU A 1 118 ? -13.219 -6.280 7.625 1.00 91.69 118 GLU A C 1
ATOM 962 O O . GLU A 1 118 ? -13.215 -6.474 8.844 1.00 91.69 118 GLU A O 1
ATOM 967 N N . TYR A 1 119 ? -12.090 -6.143 6.923 1.00 94.94 119 TYR A N 1
ATOM 968 C CA . TYR A 1 119 ? -10.753 -6.365 7.463 1.00 94.94 119 TYR A CA 1
ATOM 969 C C . TYR A 1 119 ? -9.848 -5.130 7.395 1.00 94.94 119 TYR A C 1
ATOM 971 O O . TYR A 1 119 ? -9.875 -4.344 6.446 1.00 94.94 119 TYR A O 1
ATOM 979 N N . ILE A 1 120 ? -8.988 -5.005 8.405 1.00 95.06 120 ILE A N 1
ATOM 980 C CA . ILE A 1 120 ? -7.858 -4.070 8.442 1.00 95.06 120 ILE A CA 1
ATOM 981 C C . ILE A 1 120 ? -6.575 -4.889 8.339 1.00 95.06 120 ILE A C 1
ATOM 983 O O . ILE A 1 120 ? -6.394 -5.858 9.077 1.00 95.06 120 ILE A O 1
ATOM 987 N N . TYR A 1 121 ? -5.693 -4.489 7.434 1.00 94.50 121 TYR A N 1
ATOM 988 C CA . TYR A 1 121 ? -4.405 -5.121 7.181 1.00 94.50 121 TYR A CA 1
ATOM 989 C C . TYR A 1 121 ? -3.323 -4.249 7.790 1.00 94.50 121 TYR A C 1
ATOM 991 O O . TYR A 1 121 ? -3.250 -3.055 7.482 1.00 94.50 121 TYR A O 1
ATOM 999 N N . VAL A 1 122 ? -2.527 -4.831 8.681 1.00 93.62 122 VAL A N 1
ATOM 1000 C CA . VAL A 1 122 ? -1.548 -4.085 9.468 1.00 93.62 122 VAL A CA 1
ATOM 1001 C C . VAL A 1 122 ? -0.209 -4.789 9.487 1.00 93.62 122 VAL A C 1
ATOM 1003 O O . VAL A 1 122 ? -0.145 -6.012 9.602 1.00 93.62 122 VAL A O 1
ATOM 1006 N N . THR A 1 123 ? 0.852 -4.003 9.442 1.00 91.69 123 THR A N 1
ATOM 1007 C CA . THR A 1 123 ? 2.186 -4.430 9.845 1.00 91.69 123 THR A CA 1
ATOM 1008 C C . THR A 1 123 ? 2.432 -4.014 11.287 1.00 91.69 123 THR A C 1
ATOM 1010 O O . THR A 1 123 ? 1.945 -2.975 11.733 1.00 91.69 123 THR A O 1
ATOM 1013 N N . VAL A 1 12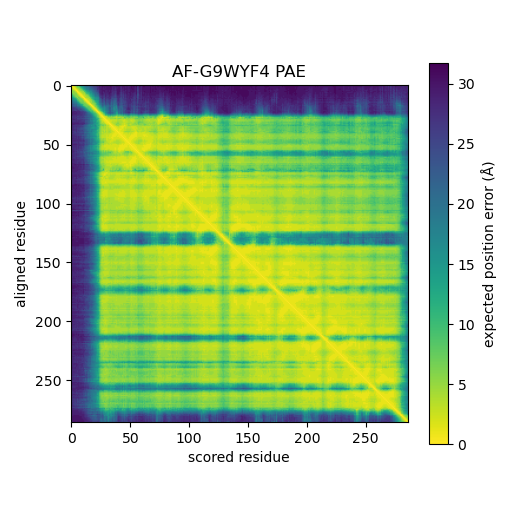4 ? 3.150 -4.830 12.051 1.00 89.56 124 VAL A N 1
ATOM 1014 C CA . VAL A 1 124 ? 3.525 -4.518 13.434 1.00 89.56 124 VAL A CA 1
ATOM 1015 C C . VAL A 1 124 ? 5.033 -4.601 13.537 1.00 89.56 124 VAL A C 1
ATOM 1017 O O . VAL A 1 124 ? 5.609 -5.679 13.400 1.00 89.56 124 VAL A O 1
ATOM 1020 N N . TYR A 1 125 ? 5.654 -3.454 13.784 1.00 80.50 125 TYR A N 1
ATOM 1021 C CA . TYR A 1 125 ? 7.091 -3.365 13.989 1.00 80.50 125 TYR A CA 1
ATOM 1022 C C . TYR A 1 125 ? 7.386 -3.796 15.419 1.00 80.50 125 TYR A C 1
ATOM 1024 O O . TYR A 1 125 ? 6.845 -3.166 16.333 1.00 80.50 125 TYR A O 1
ATOM 1032 N N . PRO A 1 126 ? 8.184 -4.845 15.668 1.00 70.12 126 PRO A N 1
ATOM 1033 C CA . PRO A 1 126 ? 8.776 -4.995 16.981 1.00 70.12 126 PRO A CA 1
ATOM 1034 C C . PRO A 1 126 ? 9.607 -3.739 17.226 1.00 70.12 126 PRO A C 1
ATOM 1036 O O . PRO A 1 126 ? 10.387 -3.348 16.375 1.00 70.12 126 PRO A O 1
ATOM 1039 N N . PHE A 1 127 ? 9.346 -3.031 18.319 1.00 66.00 127 PHE A N 1
ATOM 1040 C CA . PHE A 1 127 ? 10.236 -1.973 18.767 1.00 66.00 127 PHE A CA 1
ATOM 1041 C C . PHE A 1 127 ? 10.809 -2.471 20.079 1.00 66.00 127 PHE A C 1
ATOM 1043 O O . PHE A 1 127 ? 10.065 -2.646 21.046 1.00 66.00 127 PHE A O 1
ATOM 1050 N N . ASP A 1 128 ? 12.098 -2.756 20.070 1.00 66.25 128 ASP A N 1
ATOM 1051 C CA . ASP A 1 128 ? 12.870 -3.110 21.249 1.00 66.25 128 ASP A CA 1
ATOM 1052 C C . ASP A 1 128 ? 14.072 -2.183 21.245 1.00 66.25 128 ASP A C 1
ATOM 1054 O O . ASP A 1 128 ? 14.933 -2.298 20.390 1.00 66.25 128 ASP A O 1
ATOM 1058 N N . GLU A 1 129 ? 14.112 -1.245 22.185 1.00 61.06 129 GLU A N 1
ATOM 1059 C CA . GLU A 1 129 ? 15.155 -0.219 22.280 1.00 61.06 129 GLU A CA 1
ATOM 1060 C C . GLU A 1 129 ? 16.594 -0.771 22.290 1.00 61.06 129 GLU A C 1
ATOM 1062 O O . GLU A 1 129 ? 17.527 -0.016 22.027 1.00 61.06 129 GLU A O 1
ATOM 1067 N N . ASN A 1 130 ? 16.767 -2.075 22.534 1.00 66.75 130 ASN A N 1
ATOM 1068 C CA . ASN A 1 130 ? 18.053 -2.766 22.561 1.00 66.75 130 ASN A CA 1
ATOM 1069 C C . ASN A 1 130 ? 18.315 -3.667 21.337 1.00 66.75 130 ASN A C 1
ATOM 1071 O O . ASN A 1 130 ? 19.309 -4.392 21.325 1.00 66.75 130 ASN A O 1
ATOM 1075 N N . HIS A 1 131 ? 17.439 -3.686 20.329 1.00 63.81 131 HIS A N 1
ATOM 1076 C CA . HIS A 1 131 ? 17.602 -4.550 19.155 1.00 63.81 131 HIS A CA 1
ATOM 1077 C C . HIS A 1 131 ? 18.586 -3.947 18.154 1.00 63.81 131 HIS A C 1
ATOM 1079 O O . HIS A 1 131 ? 18.368 -2.863 17.609 1.00 63.81 131 HIS A O 1
ATOM 1085 N N . GLU A 1 132 ? 19.657 -4.688 17.879 1.00 57.84 132 GLU A N 1
ATOM 1086 C CA . GLU A 1 132 ? 20.599 -4.377 16.808 1.00 57.84 132 GLU A CA 1
ATOM 1087 C C . GLU A 1 132 ? 20.114 -4.978 15.476 1.00 57.84 132 GLU A C 1
ATOM 1089 O O . GLU A 1 132 ? 19.836 -6.173 15.373 1.00 57.84 132 GLU A O 1
ATOM 1094 N N . GLY A 1 133 ? 20.042 -4.150 14.430 1.00 63.84 133 GLY A N 1
ATOM 1095 C CA . GLY A 1 133 ? 19.674 -4.572 13.074 1.00 63.84 133 GLY A CA 1
ATOM 1096 C C . GLY A 1 133 ? 18.207 -4.333 12.701 1.00 63.84 133 GLY A C 1
ATOM 1097 O O . GLY A 1 133 ? 17.471 -3.610 13.371 1.00 63.84 133 GLY A O 1
ATOM 1098 N N . ALA A 1 134 ? 17.785 -4.901 11.567 1.00 63.09 134 ALA A N 1
ATOM 1099 C CA . ALA A 1 134 ? 16.433 -4.717 11.048 1.00 63.09 134 ALA A CA 1
ATOM 1100 C C . ALA A 1 134 ? 15.392 -5.390 11.957 1.00 63.09 134 ALA A C 1
ATOM 1102 O O . ALA A 1 134 ? 15.559 -6.534 12.382 1.00 63.09 134 ALA A O 1
ATOM 1103 N N . TYR A 1 135 ? 14.280 -4.702 12.208 1.00 70.62 135 TYR A N 1
ATOM 1104 C CA . TYR A 1 135 ? 13.132 -5.284 12.892 1.00 70.62 135 TYR A CA 1
ATOM 1105 C C . TYR A 1 135 ? 12.282 -6.090 11.914 1.00 70.62 135 TYR A C 1
ATOM 1107 O O . TYR A 1 135 ? 11.628 -5.521 11.034 1.00 70.62 135 TYR A O 1
ATOM 1115 N N . GLU A 1 136 ? 12.237 -7.410 12.090 1.00 80.38 136 GLU A N 1
ATOM 1116 C CA . GLU A 1 136 ? 11.320 -8.261 11.331 1.00 80.38 136 GLU A CA 1
ATOM 1117 C C . GLU A 1 136 ? 9.879 -7.822 11.592 1.00 80.38 136 GLU A C 1
ATOM 1119 O O . GLU A 1 136 ? 9.373 -7.887 12.710 1.00 80.38 136 GLU A O 1
ATOM 1124 N N . THR A 1 137 ? 9.209 -7.331 10.556 1.00 87.38 137 THR A N 1
ATOM 1125 C CA . THR A 1 137 ? 7.859 -6.788 10.702 1.00 87.38 137 THR A CA 1
ATOM 1126 C C . THR A 1 137 ? 6.838 -7.879 10.436 1.00 87.38 137 THR A C 1
ATOM 1128 O O . THR A 1 137 ? 6.843 -8.478 9.369 1.00 87.38 137 THR A O 1
ATOM 1131 N N . ASP A 1 138 ? 5.930 -8.143 11.367 1.00 92.69 138 ASP A N 1
ATOM 1132 C CA . ASP A 1 138 ? 4.889 -9.146 11.141 1.00 92.69 138 ASP A CA 1
ATOM 1133 C C . ASP A 1 138 ? 3.656 -8.523 10.481 1.00 92.69 138 ASP A C 1
ATOM 1135 O O . ASP A 1 138 ? 3.218 -7.428 10.848 1.00 92.69 138 ASP A O 1
ATOM 1139 N N . PHE A 1 139 ? 3.049 -9.254 9.548 1.00 95.00 139 PHE A N 1
ATOM 1140 C CA . PHE A 1 139 ? 1.874 -8.817 8.804 1.00 95.00 139 PHE A CA 1
ATOM 1141 C C . PHE A 1 139 ? 0.613 -9.570 9.232 1.00 95.00 139 PHE A C 1
ATOM 1143 O O . PHE A 1 139 ? 0.541 -10.800 9.171 1.00 95.00 139 PHE A O 1
ATOM 1150 N N . TYR A 1 140 ? -0.421 -8.825 9.620 1.00 96.62 140 TYR A N 1
ATOM 1151 C CA . TYR A 1 140 ? -1.672 -9.344 10.165 1.00 96.62 140 TYR A CA 1
ATOM 1152 C C . TYR A 1 140 ? -2.893 -8.842 9.392 1.00 96.62 140 TYR A C 1
ATOM 1154 O O . TYR A 1 140 ? -2.917 -7.727 8.869 1.00 96.62 140 TYR A O 1
ATOM 1162 N N . LYS A 1 141 ? -3.971 -9.633 9.432 1.00 96.50 141 LYS A N 1
ATOM 1163 C CA . LYS A 1 141 ? -5.339 -9.161 9.176 1.00 96.50 141 LYS A CA 1
ATOM 1164 C C . LYS A 1 141 ? -6.165 -9.152 10.456 1.00 96.50 141 LYS A C 1
ATOM 1166 O O . LYS A 1 141 ? -6.078 -10.076 11.267 1.00 96.50 141 LYS A O 1
ATOM 1171 N N . ILE A 1 142 ? -7.000 -8.132 10.612 1.00 97.19 142 ILE A N 1
ATOM 1172 C CA . ILE A 1 142 ? -7.895 -7.936 11.755 1.00 97.19 142 ILE A CA 1
ATOM 1173 C C . ILE A 1 142 ? -9.325 -7.850 11.237 1.00 97.19 142 ILE A C 1
ATOM 1175 O O . ILE A 1 142 ? -9.607 -7.009 10.389 1.00 97.19 142 ILE A O 1
ATOM 1179 N N . ASN A 1 143 ? -10.237 -8.670 11.751 1.00 95.56 143 ASN A N 1
ATOM 1180 C CA . ASN A 1 143 ? -11.662 -8.530 11.456 1.00 95.56 143 ASN A CA 1
ATOM 1181 C C . ASN A 1 143 ? -12.263 -7.393 12.300 1.00 95.56 143 ASN A C 1
ATOM 1183 O O . ASN A 1 143 ? -12.136 -7.374 13.523 1.00 95.56 143 ASN A O 1
ATOM 1187 N N . MET A 1 144 ? -12.936 -6.434 11.665 1.00 91.38 144 MET A N 1
ATOM 1188 C CA . MET A 1 144 ? -13.466 -5.247 12.347 1.00 91.38 144 MET A CA 1
ATOM 1189 C C . MET A 1 144 ? -14.670 -5.538 13.253 1.00 91.38 144 MET A C 1
ATOM 1191 O O . MET A 1 144 ? -14.933 -4.767 14.176 1.00 91.38 144 MET A O 1
ATOM 1195 N N . LYS A 1 145 ? -15.413 -6.621 12.997 1.00 90.50 145 LYS A N 1
ATOM 1196 C CA . LYS A 1 145 ? -16.636 -6.982 13.726 1.00 90.50 145 LYS A CA 1
ATOM 1197 C C . LYS A 1 145 ? -16.320 -7.724 15.020 1.00 90.50 145 LYS A C 1
ATOM 1199 O O . LYS A 1 145 ? -16.777 -7.309 16.082 1.00 90.50 145 LYS A O 1
ATOM 1204 N N . ASN A 1 146 ? -15.554 -8.810 14.936 1.00 93.94 146 ASN A N 1
ATOM 1205 C CA . ASN A 1 146 ? -15.240 -9.666 16.086 1.00 93.94 146 ASN A CA 1
ATOM 1206 C C . ASN A 1 146 ? -13.847 -9.396 16.689 1.00 93.94 146 ASN A C 1
ATOM 1208 O O . ASN A 1 146 ? -13.534 -9.942 17.743 1.00 93.94 146 ASN A O 1
ATOM 1212 N N . LYS A 1 147 ? -13.038 -8.521 16.070 1.00 92.62 147 LYS A N 1
ATOM 1213 C CA . LYS A 1 147 ? -11.685 -8.126 16.515 1.00 92.62 147 LYS A CA 1
ATOM 1214 C C . LYS A 1 147 ? -10.656 -9.262 16.492 1.00 92.62 147 LYS A C 1
ATOM 1216 O O . LYS A 1 147 ? -9.548 -9.102 17.018 1.00 92.62 147 LYS A O 1
ATOM 1221 N N . GLU A 1 148 ? -10.988 -10.392 15.871 1.00 95.56 148 GLU A N 1
ATOM 1222 C CA . GLU A 1 148 ? -10.052 -11.492 15.674 1.00 95.56 148 GLU A CA 1
ATOM 1223 C C . GLU A 1 148 ? -8.881 -11.038 14.812 1.00 95.56 148 GLU A C 1
ATOM 1225 O O . GLU A 1 148 ? -9.025 -10.264 13.864 1.00 95.56 148 GLU A O 1
ATOM 1230 N N . THR A 1 149 ? -7.695 -11.510 15.173 1.00 95.81 149 THR A N 1
ATOM 1231 C CA . THR A 1 149 ? -6.436 -11.166 14.516 1.00 95.81 149 THR A CA 1
ATOM 1232 C C . THR A 1 149 ? -5.806 -12.443 13.992 1.00 95.81 149 THR A C 1
ATOM 1234 O O . THR A 1 149 ? -5.721 -13.429 14.720 1.00 95.81 149 THR A O 1
ATOM 1237 N N . LYS A 1 150 ? -5.350 -12.425 12.743 1.00 96.81 150 LYS A N 1
ATOM 1238 C CA . LYS A 1 150 ? -4.664 -13.549 12.109 1.00 96.81 150 LYS A CA 1
ATOM 1239 C C . LYS A 1 150 ? -3.356 -13.072 11.493 1.00 96.81 150 LYS A C 1
ATOM 1241 O O . LYS A 1 150 ? -3.367 -12.139 10.694 1.00 96.81 150 LYS A O 1
ATOM 1246 N N . LEU A 1 151 ? -2.257 -13.732 11.853 1.00 96.69 151 LEU A N 1
ATOM 1247 C CA . LEU A 1 151 ? -0.963 -13.571 11.192 1.00 96.69 151 LEU A CA 1
ATOM 1248 C C . LEU A 1 151 ? -1.063 -14.107 9.757 1.00 96.69 151 LEU A C 1
ATOM 1250 O O . LEU A 1 151 ? -1.598 -15.198 9.539 1.00 96.69 151 LEU A O 1
ATOM 1254 N N . LEU A 1 152 ? -0.592 -13.325 8.790 1.00 97.81 152 LEU A N 1
ATOM 1255 C CA . LEU A 1 152 ? -0.573 -13.674 7.370 1.00 97.81 152 LEU A CA 1
ATOM 1256 C C . LEU A 1 152 ? 0.835 -14.001 6.877 1.00 97.81 152 LEU A C 1
ATOM 1258 O O . LEU A 1 152 ? 0.989 -14.949 6.115 1.00 97.81 152 LEU A O 1
ATOM 1262 N N . ALA A 1 153 ? 1.839 -13.248 7.320 1.00 96.31 153 ALA A N 1
ATOM 1263 C CA . ALA A 1 153 ? 3.241 -13.498 7.010 1.00 96.31 153 ALA A CA 1
ATOM 1264 C C . ALA A 1 153 ? 4.132 -12.930 8.119 1.00 96.31 153 ALA A C 1
ATOM 1266 O O . ALA A 1 153 ? 3.799 -11.906 8.719 1.00 96.31 153 ALA A O 1
ATOM 1267 N N . LYS A 1 154 ? 5.255 -13.602 8.372 1.00 93.44 154 LYS A N 1
ATOM 1268 C CA . LYS A 1 154 ? 6.350 -13.066 9.186 1.00 93.44 154 LYS A CA 1
ATOM 1269 C C . LYS A 1 154 ? 7.323 -12.312 8.298 1.00 93.44 154 LYS A C 1
ATOM 1271 O O . LYS A 1 154 ? 7.437 -12.668 7.125 1.00 93.44 154 LYS A O 1
ATOM 1276 N N . ASN A 1 155 ? 8.024 -11.340 8.874 1.00 91.00 155 ASN A N 1
ATOM 1277 C CA . ASN A 1 155 ? 9.001 -10.515 8.170 1.00 91.00 155 ASN A CA 1
ATOM 1278 C C . ASN A 1 155 ? 8.466 -10.041 6.802 1.00 91.00 155 ASN A C 1
ATOM 1280 O O . ASN A 1 155 ? 8.950 -10.442 5.749 1.00 91.00 155 ASN A O 1
ATOM 1284 N N . ALA A 1 156 ? 7.384 -9.271 6.824 1.00 91.62 156 ALA A N 1
ATOM 1285 C CA . ALA A 1 156 ? 6.653 -8.803 5.664 1.00 91.62 156 ALA A CA 1
ATOM 1286 C C . ALA A 1 156 ? 6.404 -7.295 5.765 1.00 91.62 156 ALA A C 1
ATOM 1288 O O . ALA A 1 156 ? 5.724 -6.799 6.665 1.00 91.62 156 ALA A O 1
ATOM 1289 N N . SER A 1 157 ? 6.931 -6.582 4.781 1.00 87.19 157 SER A N 1
ATOM 1290 C CA . SER A 1 157 ? 6.804 -5.148 4.581 1.00 87.19 157 SER A CA 1
ATOM 1291 C C . SER A 1 157 ? 6.347 -4.841 3.155 1.00 87.19 157 SER A C 1
ATOM 1293 O O . SER A 1 157 ? 6.097 -5.730 2.331 1.00 87.19 157 SER A O 1
ATOM 1295 N N . SER A 1 158 ? 6.185 -3.553 2.880 1.00 86.44 158 SER A N 1
ATOM 1296 C CA . SER A 1 158 ? 5.787 -3.037 1.576 1.00 86.44 158 SER A CA 1
ATOM 1297 C C . SER A 1 158 ? 4.439 -3.514 1.043 1.00 86.44 158 SER A C 1
ATOM 1299 O O . SER A 1 158 ? 4.247 -3.647 -0.155 1.00 86.44 158 SER A O 1
ATOM 1301 N N . ILE A 1 159 ? 3.502 -3.836 1.930 1.00 91.44 159 ILE A N 1
ATOM 1302 C CA . ILE A 1 159 ? 2.304 -4.605 1.589 1.00 91.44 159 ILE A CA 1
ATOM 1303 C C . ILE A 1 159 ? 1.460 -3.943 0.481 1.00 91.44 159 ILE A C 1
ATOM 1305 O O . ILE A 1 159 ? 0.928 -2.846 0.667 1.00 91.44 159 ILE A O 1
ATOM 1309 N N . VAL A 1 160 ? 1.210 -4.675 -0.612 1.00 91.69 160 VAL A N 1
ATOM 1310 C CA . VAL A 1 160 ? 0.274 -4.283 -1.681 1.00 91.69 160 VAL A CA 1
ATOM 1311 C C . VAL A 1 160 ? -0.832 -5.326 -1.833 1.00 91.69 160 VAL A C 1
ATOM 1313 O O . VAL A 1 160 ? -0.584 -6.497 -2.119 1.00 91.69 160 VAL A O 1
ATOM 1316 N N . LEU A 1 161 ? -2.084 -4.894 -1.677 1.00 91.00 161 LEU A N 1
ATOM 1317 C CA . LEU A 1 161 ? -3.264 -5.738 -1.868 1.00 91.00 161 LEU A CA 1
ATOM 1318 C C . LEU A 1 161 ? -3.693 -5.732 -3.342 1.00 91.00 161 LEU A C 1
ATOM 1320 O O . LEU A 1 161 ? -3.989 -4.679 -3.902 1.00 91.00 161 LEU A O 1
ATOM 1324 N N . ALA A 1 162 ? -3.797 -6.914 -3.947 1.00 90.62 162 ALA A N 1
ATOM 1325 C CA . ALA A 1 162 ? -4.419 -7.131 -5.252 1.00 90.62 162 ALA A CA 1
ATOM 1326 C C . ALA A 1 162 ? -5.782 -7.823 -5.103 1.00 90.62 162 ALA A C 1
ATOM 1328 O O . ALA A 1 162 ? -6.208 -8.164 -4.000 1.00 90.62 162 ALA A O 1
ATOM 1329 N N . GLU A 1 163 ? -6.479 -8.056 -6.217 1.00 86.06 163 GLU A N 1
ATOM 1330 C CA . GLU A 1 163 ? -7.834 -8.627 -6.225 1.00 86.06 163 GLU A CA 1
ATOM 1331 C C . GLU A 1 163 ? -7.925 -9.933 -5.419 1.00 86.06 163 GLU A C 1
ATOM 1333 O O . GLU A 1 163 ? -8.741 -10.004 -4.500 1.00 86.06 163 GLU A O 1
ATOM 1338 N N . ASN A 1 164 ? -7.018 -10.886 -5.666 1.00 87.38 164 ASN A N 1
ATOM 1339 C CA . ASN A 1 164 ? -7.029 -12.213 -5.030 1.00 87.38 164 ASN A CA 1
ATOM 1340 C C . ASN A 1 164 ? -5.803 -12.509 -4.154 1.00 87.38 164 ASN A C 1
ATOM 1342 O O . ASN A 1 164 ? -5.853 -13.409 -3.319 1.00 87.38 164 ASN A O 1
ATOM 1346 N N . ASN A 1 165 ? -4.731 -11.734 -4.317 1.00 92.62 165 ASN A N 1
ATOM 1347 C CA . ASN A 1 165 ? -3.442 -11.988 -3.685 1.00 92.62 165 ASN A CA 1
ATOM 1348 C C . ASN A 1 165 ? -2.957 -10.746 -2.932 1.00 92.62 165 ASN A C 1
ATOM 1350 O O . ASN A 1 165 ? -3.395 -9.624 -3.198 1.00 92.62 165 ASN A O 1
ATOM 1354 N N . ILE A 1 166 ? -2.015 -10.949 -2.024 1.00 95.44 166 ILE A N 1
ATOM 1355 C CA . ILE A 1 166 ? -1.268 -9.902 -1.336 1.00 95.44 166 ILE A CA 1
ATOM 1356 C C . ILE A 1 166 ? 0.194 -10.070 -1.714 1.00 95.44 166 ILE A C 1
ATOM 1358 O O . ILE A 1 166 ? 0.715 -11.183 -1.669 1.00 95.44 166 ILE A O 1
ATOM 1362 N N . PHE A 1 167 ? 0.843 -8.969 -2.066 1.00 96.25 167 PHE A N 1
ATOM 1363 C CA . PHE A 1 167 ? 2.269 -8.917 -2.337 1.00 96.25 167 PHE A CA 1
ATOM 1364 C C . PHE A 1 167 ? 3.006 -8.263 -1.176 1.00 96.25 167 PHE A C 1
ATOM 1366 O O . PHE A 1 167 ? 2.486 -7.327 -0.564 1.00 96.25 167 PHE A O 1
ATOM 1373 N N . TYR A 1 168 ? 4.194 -8.772 -0.874 1.00 95.06 168 TYR A N 1
ATOM 1374 C CA . TYR A 1 168 ? 5.058 -8.233 0.170 1.00 95.06 168 TYR A CA 1
ATOM 1375 C C . TYR A 1 168 ? 6.532 -8.505 -0.145 1.00 95.06 168 TYR A C 1
ATOM 1377 O O . TYR A 1 168 ? 6.861 -9.430 -0.894 1.00 95.06 168 TYR A O 1
ATOM 1385 N N . ARG A 1 169 ? 7.420 -7.733 0.478 1.00 92.38 169 ARG A N 1
ATOM 1386 C CA . ARG A 1 169 ? 8.861 -8.017 0.545 1.00 92.38 169 ARG A CA 1
ATOM 1387 C C . ARG A 1 169 ? 9.280 -8.228 1.999 1.00 92.38 169 ARG A C 1
ATOM 1389 O O . ARG A 1 169 ? 8.589 -7.730 2.889 1.00 92.38 169 ARG A O 1
ATOM 1396 N N . PRO A 1 170 ? 10.382 -8.939 2.272 1.00 89.75 170 PRO A N 1
ATOM 1397 C CA . PRO A 1 170 ? 10.970 -8.964 3.603 1.00 89.75 170 PRO A CA 1
ATOM 1398 C C . PRO A 1 170 ? 11.294 -7.565 4.123 1.00 89.75 170 PRO A C 1
ATOM 1400 O O . PRO A 1 170 ? 11.640 -6.681 3.340 1.00 89.75 170 PRO A O 1
ATOM 1403 N N . THR A 1 171 ? 11.177 -7.347 5.432 1.00 83.38 171 THR A N 1
ATOM 1404 C CA . THR A 1 171 ? 11.748 -6.149 6.054 1.00 83.38 171 THR A CA 1
ATOM 1405 C C . THR A 1 171 ? 13.260 -6.301 6.094 1.00 83.38 171 THR A C 1
ATOM 1407 O O . THR A 1 171 ? 13.783 -7.325 6.532 1.00 83.38 171 THR A O 1
ATOM 1410 N N . THR A 1 172 ? 13.967 -5.271 5.652 1.00 77.12 172 THR A N 1
ATOM 1411 C CA . THR A 1 172 ? 15.425 -5.217 5.684 1.00 77.12 172 THR A CA 1
ATOM 1412 C C . THR A 1 172 ? 15.880 -3.763 5.779 1.00 77.12 172 THR A C 1
ATOM 1414 O O . THR A 1 172 ? 15.148 -2.853 5.392 1.00 77.12 172 THR A O 1
ATOM 1417 N N . THR A 1 173 ? 17.081 -3.545 6.308 1.00 69.88 173 THR A N 1
ATOM 1418 C CA . THR A 1 173 ? 17.802 -2.266 6.194 1.00 69.88 173 THR A CA 1
ATOM 1419 C C . THR A 1 173 ? 18.617 -2.178 4.905 1.00 69.88 173 THR A C 1
ATOM 1421 O O . THR A 1 173 ? 19.164 -1.120 4.601 1.00 69.88 173 THR A O 1
ATOM 1424 N N . ASP A 1 174 ? 18.736 -3.289 4.176 1.00 72.25 174 ASP A N 1
ATOM 1425 C CA . ASP A 1 174 ? 19.412 -3.345 2.889 1.00 72.25 174 ASP A CA 1
ATOM 1426 C C . ASP A 1 174 ? 18.555 -2.670 1.812 1.00 72.25 174 ASP A C 1
ATOM 1428 O O . ASP A 1 174 ? 17.383 -2.997 1.624 1.00 72.25 174 ASP A O 1
ATOM 1432 N N . VAL A 1 175 ? 19.156 -1.711 1.115 1.00 69.75 175 VAL A N 1
ATOM 1433 C CA . VAL A 1 175 ? 18.518 -0.978 0.016 1.00 69.75 175 VAL A CA 1
ATOM 1434 C C . VAL A 1 175 ? 18.531 -1.766 -1.295 1.00 69.75 175 VAL A C 1
ATOM 1436 O O . VAL A 1 175 ? 17.853 -1.365 -2.239 1.00 69.75 175 VAL A O 1
ATOM 1439 N N . SER A 1 176 ? 19.273 -2.877 -1.352 1.00 78.25 176 SER A N 1
ATOM 1440 C CA . SER A 1 176 ? 19.347 -3.750 -2.519 1.00 78.25 176 SER A CA 1
ATOM 1441 C C . SER A 1 176 ? 18.012 -4.437 -2.822 1.00 78.25 176 SER A C 1
ATOM 1443 O O . SER A 1 176 ? 17.116 -4.548 -1.974 1.00 78.25 176 SER A O 1
ATOM 1445 N N . GLY A 1 177 ? 17.880 -4.929 -4.055 1.00 82.88 177 GLY A N 1
ATOM 1446 C CA . GLY A 1 177 ? 16.727 -5.708 -4.492 1.00 82.88 177 GLY A CA 1
ATOM 1447 C C . GLY A 1 177 ? 16.425 -6.886 -3.562 1.00 82.88 177 GLY A C 1
ATOM 1448 O O . GLY A 1 177 ? 17.288 -7.710 -3.283 1.00 82.88 177 GLY A O 1
ATOM 1449 N N . GLN A 1 178 ? 15.169 -6.989 -3.123 1.00 89.06 178 GLN A N 1
ATOM 1450 C CA . GLN A 1 178 ? 14.696 -8.052 -2.233 1.00 89.06 178 GLN A CA 1
ATOM 1451 C C . GLN A 1 178 ? 13.694 -8.967 -2.937 1.00 89.06 178 GLN A C 1
ATOM 1453 O O . GLN A 1 178 ? 12.956 -8.513 -3.820 1.00 89.06 178 GLN A O 1
ATOM 1458 N N . PRO A 1 179 ? 13.563 -10.234 -2.514 1.00 94.25 179 PRO A N 1
ATOM 1459 C CA . PRO A 1 179 ? 12.589 -11.125 -3.114 1.00 94.25 179 PRO A CA 1
ATOM 1460 C C . PRO A 1 179 ? 11.166 -10.601 -2.905 1.00 94.25 179 PRO A C 1
ATOM 1462 O O . PRO A 1 179 ? 10.759 -10.244 -1.797 1.00 94.25 179 PRO A O 1
ATOM 1465 N N . LEU A 1 180 ? 10.391 -10.586 -3.987 1.00 95.81 180 LEU A N 1
ATOM 1466 C CA . LEU A 1 180 ? 8.974 -10.245 -3.962 1.00 95.81 180 LEU A CA 1
ATOM 1467 C C . LEU A 1 180 ? 8.153 -11.518 -3.799 1.00 95.81 180 LEU A C 1
ATOM 1469 O O . LEU A 1 180 ? 8.232 -12.424 -4.632 1.00 95.81 180 LEU A O 1
ATOM 1473 N N . TYR A 1 181 ? 7.324 -11.568 -2.765 1.00 97.44 181 TYR A N 1
ATOM 1474 C CA . TYR A 1 181 ? 6.445 -12.694 -2.477 1.00 97.44 181 TYR A CA 1
ATOM 1475 C C . TYR A 1 181 ? 4.980 -12.351 -2.721 1.00 97.44 181 TYR A C 1
ATOM 1477 O O . TYR A 1 181 ? 4.573 -11.190 -2.714 1.00 97.44 181 TYR A O 1
ATOM 1485 N N . SER A 1 182 ? 4.181 -13.395 -2.919 1.00 97.44 182 SER A N 1
ATOM 1486 C CA . SER A 1 182 ? 2.730 -13.348 -3.003 1.00 97.44 182 SER A CA 1
ATOM 1487 C C . SER A 1 182 ? 2.112 -14.428 -2.117 1.00 97.44 182 SER A C 1
ATOM 1489 O O . SER A 1 182 ? 2.629 -15.543 -2.053 1.00 97.44 182 SER A O 1
ATOM 1491 N N . ILE A 1 183 ? 1.014 -14.100 -1.441 1.00 97.56 183 ILE A N 1
ATOM 1492 C CA . ILE A 1 183 ? 0.179 -15.011 -0.642 1.00 97.56 183 ILE A CA 1
ATOM 1493 C C . ILE A 1 183 ? -1.297 -14.721 -0.913 1.00 97.56 183 ILE A C 1
ATOM 1495 O O . ILE A 1 183 ? -1.657 -13.639 -1.382 1.00 97.56 183 ILE A O 1
ATOM 1499 N N . ASP A 1 184 ? -2.176 -15.653 -0.565 1.00 96.31 184 ASP A N 1
ATOM 1500 C CA . ASP A 1 184 ? -3.610 -15.378 -0.530 1.00 96.31 184 ASP A CA 1
ATOM 1501 C C . ASP A 1 184 ? -4.030 -14.600 0.735 1.00 96.31 184 ASP A C 1
ATOM 1503 O O . ASP A 1 184 ? -3.281 -14.430 1.703 1.00 96.31 184 ASP A O 1
ATOM 1507 N N . TYR A 1 185 ? -5.293 -14.173 0.774 1.00 94.94 185 TYR A N 1
ATOM 1508 C CA . TYR A 1 185 ? -5.881 -13.472 1.923 1.00 94.94 185 TYR A CA 1
ATOM 1509 C C . TYR A 1 185 ? -6.008 -14.315 3.203 1.00 94.94 185 TYR A C 1
ATOM 1511 O O . TYR A 1 185 ? -6.439 -13.810 4.246 1.00 94.94 185 TYR A O 1
ATOM 1519 N N . ASN A 1 186 ? -5.652 -15.596 3.162 1.00 95.94 186 ASN A N 1
ATOM 1520 C CA . ASN A 1 186 ? -5.568 -16.498 4.302 1.00 95.94 186 ASN A CA 1
ATOM 1521 C C . ASN A 1 186 ? -4.131 -16.769 4.755 1.00 95.94 186 ASN A C 1
ATOM 1523 O O . ASN A 1 186 ? -3.980 -17.522 5.723 1.00 95.94 186 ASN A O 1
ATOM 1527 N N . GLY A 1 187 ? -3.126 -16.149 4.135 1.00 96.31 187 GLY A N 1
ATOM 1528 C CA . GLY A 1 187 ? -1.715 -16.360 4.457 1.00 96.31 187 GLY A CA 1
ATOM 1529 C C . GLY A 1 187 ? -1.186 -17.699 3.950 1.00 96.31 187 GLY A C 1
ATOM 1530 O O . GLY A 1 187 ? -0.236 -18.235 4.509 1.00 96.31 187 GLY A O 1
ATOM 1531 N N . LYS A 1 188 ? -1.843 -18.293 2.950 1.00 96.25 188 LYS A N 1
ATOM 1532 C CA . LYS A 1 188 ? -1.428 -19.543 2.304 1.00 96.25 188 LYS A CA 1
ATOM 1533 C C . LYS A 1 188 ? -0.944 -19.260 0.881 1.00 96.25 188 LYS A C 1
ATOM 1535 O O . LYS A 1 188 ? -0.965 -18.120 0.421 1.00 96.25 188 LYS A O 1
ATOM 1540 N N . ASN A 1 189 ? -0.528 -20.320 0.185 1.00 96.19 189 ASN A N 1
ATOM 1541 C CA . ASN A 1 189 ? -0.111 -20.276 -1.219 1.00 96.19 189 ASN A CA 1
ATOM 1542 C C . ASN A 1 189 ? 1.067 -19.320 -1.470 1.00 96.19 189 ASN A C 1
ATOM 1544 O O . ASN A 1 189 ? 1.058 -18.558 -2.433 1.00 96.19 189 ASN A O 1
ATOM 1548 N N . LEU A 1 190 ? 2.074 -19.368 -0.588 1.00 96.62 190 LEU A N 1
ATOM 1549 C CA . LEU A 1 190 ? 3.294 -18.578 -0.726 1.00 96.62 190 LEU A CA 1
ATOM 1550 C C . LEU A 1 190 ? 3.971 -18.859 -2.071 1.00 96.62 190 LEU A C 1
ATOM 1552 O O . LEU A 1 190 ? 4.326 -19.998 -2.377 1.00 96.62 190 LEU A O 1
ATOM 1556 N N . LYS A 1 191 ? 4.192 -17.799 -2.843 1.00 96.12 191 LYS A N 1
ATOM 1557 C CA . LYS A 1 191 ? 4.877 -17.834 -4.132 1.00 96.12 191 LYS A CA 1
ATOM 1558 C C . LYS A 1 191 ? 5.906 -16.716 -4.209 1.00 96.12 191 LYS A C 1
ATOM 1560 O O . LYS A 1 191 ? 5.585 -15.566 -3.933 1.00 96.12 191 LYS A O 1
ATOM 1565 N N . LYS A 1 192 ? 7.127 -17.036 -4.638 1.00 96.25 192 LYS A N 1
ATOM 1566 C CA . LYS A 1 192 ? 8.140 -16.037 -5.003 1.00 96.25 192 LYS A CA 1
ATOM 1567 C C . LYS A 1 192 ? 7.909 -15.575 -6.446 1.00 96.25 192 LYS A C 1
ATOM 1569 O O . LYS A 1 192 ? 7.744 -16.409 -7.334 1.00 96.25 192 LYS A O 1
ATOM 1574 N N . ILE A 1 193 ? 7.861 -14.265 -6.663 1.00 96.19 193 ILE A N 1
ATOM 1575 C CA . ILE A 1 193 ? 7.573 -13.622 -7.954 1.00 96.19 193 ILE A CA 1
ATOM 1576 C C . ILE A 1 193 ? 8.859 -13.206 -8.675 1.00 96.19 193 ILE A C 1
ATOM 1578 O O . ILE A 1 193 ? 8.970 -13.384 -9.885 1.00 96.19 193 ILE A O 1
ATOM 1582 N N . SER A 1 194 ? 9.824 -12.650 -7.944 1.00 94.06 194 SER A N 1
ATOM 1583 C CA . SER A 1 194 ? 11.146 -12.254 -8.450 1.00 94.06 194 SER A CA 1
ATOM 1584 C C . SER A 1 194 ? 12.125 -12.175 -7.277 1.00 94.06 194 SER A C 1
ATOM 1586 O O . SER A 1 194 ? 11.680 -12.089 -6.130 1.00 94.06 194 SER A O 1
ATOM 1588 N N . ASP A 1 195 ? 13.425 -12.227 -7.555 1.00 92.12 195 ASP A N 1
ATOM 1589 C CA . ASP A 1 195 ? 14.473 -12.351 -6.532 1.00 92.12 195 ASP A CA 1
ATOM 1590 C C . ASP A 1 195 ? 14.964 -11.011 -5.963 1.00 92.12 195 ASP A C 1
ATOM 1592 O O . ASP A 1 195 ? 15.378 -10.956 -4.813 1.00 92.12 195 ASP A O 1
ATOM 1596 N N . ASP A 1 196 ? 14.881 -9.939 -6.745 1.00 91.88 196 ASP A N 1
ATOM 1597 C CA . ASP A 1 196 ? 15.687 -8.723 -6.595 1.00 91.88 196 ASP A CA 1
ATOM 1598 C C . ASP A 1 196 ? 14.865 -7.438 -6.816 1.00 91.88 196 ASP A C 1
ATOM 1600 O O . ASP A 1 196 ? 15.265 -6.523 -7.531 1.00 91.88 196 ASP A O 1
ATOM 1604 N N . VAL A 1 197 ? 13.674 -7.358 -6.222 1.00 91.94 197 VAL A N 1
ATOM 1605 C CA . VAL A 1 197 ? 12.733 -6.243 -6.395 1.00 91.94 197 VAL A CA 1
ATOM 1606 C C . VAL A 1 197 ? 13.001 -5.106 -5.415 1.00 91.94 197 VAL A C 1
ATOM 1608 O O . VAL A 1 197 ? 12.952 -5.283 -4.195 1.00 91.94 197 VAL A O 1
ATOM 1611 N N . ILE A 1 198 ? 13.164 -3.900 -5.952 1.00 88.19 198 ILE A N 1
ATOM 1612 C CA . ILE A 1 198 ? 13.334 -2.665 -5.168 1.00 88.19 198 ILE A CA 1
ATOM 1613 C C . ILE A 1 198 ? 12.033 -1.862 -5.020 1.00 88.19 198 ILE A C 1
ATOM 1615 O O . ILE A 1 198 ? 11.840 -1.159 -4.032 1.00 88.19 198 ILE A O 1
ATOM 1619 N N . HIS A 1 199 ? 11.115 -1.988 -5.981 1.00 87.38 199 HIS A N 1
ATOM 1620 C CA . HIS A 1 199 ? 9.851 -1.258 -6.018 1.00 87.38 199 HIS A CA 1
ATOM 1621 C C . HIS A 1 199 ? 8.809 -2.068 -6.780 1.00 87.38 199 HIS A C 1
ATOM 1623 O O . HIS A 1 199 ? 9.119 -2.689 -7.798 1.00 87.38 199 HIS A O 1
ATOM 1629 N N . TYR A 1 200 ? 7.556 -2.030 -6.334 1.00 92.06 200 TYR A N 1
ATOM 1630 C CA . TYR A 1 200 ? 6.454 -2.658 -7.051 1.00 92.06 200 TYR A CA 1
ATOM 1631 C C . TYR A 1 200 ? 5.107 -2.038 -6.698 1.00 92.06 200 TYR A C 1
ATOM 1633 O O . TYR A 1 200 ? 4.926 -1.424 -5.651 1.00 92.06 200 TYR A O 1
ATOM 1641 N N . GLN A 1 201 ? 4.144 -2.228 -7.592 1.00 90.94 201 GLN A N 1
ATOM 1642 C CA . GLN A 1 201 ? 2.766 -1.797 -7.407 1.00 90.94 201 GLN A CA 1
ATOM 1643 C C . GLN A 1 201 ? 1.822 -2.577 -8.318 1.00 90.94 201 GLN A C 1
ATOM 1645 O O . GLN A 1 201 ? 2.219 -3.143 -9.340 1.00 90.94 201 GLN A O 1
ATOM 1650 N N . VAL A 1 202 ? 0.540 -2.573 -7.965 1.00 90.12 202 VAL A N 1
ATOM 1651 C CA . VAL A 1 202 ? -0.513 -3.196 -8.768 1.00 90.12 202 VAL A CA 1
ATOM 1652 C C . VAL A 1 202 ? -1.367 -2.104 -9.397 1.00 90.12 202 VAL A C 1
ATOM 1654 O O . VAL A 1 202 ? -2.008 -1.325 -8.698 1.00 90.12 202 VAL A O 1
ATOM 1657 N N . ILE A 1 203 ? -1.399 -2.065 -10.729 1.00 88.00 203 ILE A N 1
ATOM 1658 C CA . ILE A 1 203 ? -2.191 -1.105 -11.504 1.00 88.00 203 ILE A CA 1
ATOM 1659 C C . ILE A 1 203 ? -3.036 -1.887 -12.504 1.00 88.00 203 ILE A C 1
ATOM 1661 O O . ILE A 1 203 ? -2.511 -2.704 -13.256 1.00 88.00 203 ILE A O 1
ATOM 1665 N N . ASN A 1 204 ? -4.348 -1.638 -12.534 1.00 87.75 204 ASN A N 1
ATOM 1666 C CA . ASN A 1 204 ? -5.276 -2.246 -13.498 1.00 87.75 204 ASN A CA 1
ATOM 1667 C C . ASN A 1 204 ? -5.122 -3.777 -13.611 1.00 87.75 204 ASN A C 1
ATOM 1669 O O . ASN A 1 204 ? -5.025 -4.323 -14.708 1.00 87.75 204 ASN A O 1
ATOM 1673 N N . LYS A 1 205 ? -5.076 -4.465 -12.459 1.00 89.06 205 LYS A N 1
ATOM 1674 C CA . LYS A 1 205 ? -4.914 -5.930 -12.349 1.00 89.06 205 LYS A CA 1
ATOM 1675 C C . LYS A 1 205 ? -3.606 -6.486 -12.939 1.00 89.06 205 LYS A C 1
ATOM 1677 O O . LYS A 1 205 ? -3.518 -7.677 -13.232 1.00 89.06 205 LYS A O 1
ATOM 1682 N N . LYS A 1 206 ? -2.583 -5.649 -13.097 1.00 93.88 206 LYS A N 1
ATOM 1683 C CA . LYS A 1 206 ? -1.226 -6.047 -13.486 1.00 93.88 206 LYS A CA 1
ATOM 1684 C C . LYS A 1 206 ? -0.241 -5.661 -12.394 1.00 93.88 206 LYS A C 1
ATOM 1686 O O . LYS A 1 206 ? -0.403 -4.621 -11.756 1.00 93.88 206 LYS A O 1
ATOM 1691 N N . LEU A 1 207 ? 0.769 -6.497 -12.198 1.00 95.00 207 LEU A N 1
ATOM 1692 C CA . LEU A 1 207 ? 1.875 -6.226 -11.292 1.00 95.00 207 LEU A CA 1
ATOM 1693 C C . LEU A 1 207 ? 3.008 -5.575 -12.083 1.00 95.00 207 LEU A C 1
ATOM 1695 O O . LEU A 1 207 ? 3.523 -6.175 -13.028 1.00 95.00 207 LEU A O 1
ATOM 1699 N N . TYR A 1 208 ? 3.392 -4.374 -11.672 1.00 95.50 208 TYR A N 1
ATOM 1700 C CA . TYR A 1 208 ? 4.552 -3.650 -12.176 1.00 95.50 208 TYR A CA 1
ATOM 1701 C C . TYR A 1 208 ? 5.628 -3.691 -11.105 1.00 95.50 208 TYR A C 1
ATOM 1703 O O . TYR A 1 208 ? 5.334 -3.422 -9.940 1.00 95.50 208 TYR A O 1
ATOM 1711 N N . PHE A 1 209 ? 6.854 -4.029 -11.479 1.00 94.69 209 PHE A N 1
ATOM 1712 C CA . PHE A 1 209 ? 7.954 -4.111 -10.527 1.00 94.69 209 PHE A CA 1
ATOM 1713 C C . PHE A 1 209 ? 9.286 -3.764 -11.176 1.00 94.69 209 PHE A C 1
ATOM 1715 O O . PHE A 1 209 ? 9.474 -3.940 -12.381 1.00 94.69 209 PHE A O 1
ATOM 1722 N N . VAL A 1 210 ? 10.192 -3.253 -10.354 1.00 93.75 210 VAL A N 1
ATOM 1723 C CA . VAL A 1 210 ? 11.549 -2.873 -10.730 1.00 93.75 210 VAL A CA 1
ATOM 1724 C C . VAL A 1 210 ? 12.505 -3.830 -10.055 1.00 93.75 210 VAL A C 1
ATOM 1726 O O . VAL A 1 210 ? 12.419 -4.016 -8.839 1.00 93.75 210 VAL A O 1
ATOM 1729 N N . THR A 1 211 ? 13.395 -4.422 -10.839 1.00 93.25 211 THR A N 1
ATOM 1730 C CA . THR A 1 211 ? 14.533 -5.175 -10.317 1.00 93.25 211 THR A CA 1
ATOM 1731 C C . THR A 1 211 ? 15.806 -4.356 -10.431 1.00 93.25 211 THR A C 1
ATOM 1733 O O . THR A 1 211 ? 15.889 -3.482 -11.296 1.00 93.25 211 THR A O 1
ATOM 1736 N N . GLU A 1 212 ? 16.789 -4.642 -9.589 1.00 87.88 212 GLU A N 1
ATOM 1737 C CA . GLU A 1 212 ? 18.088 -3.972 -9.601 1.00 87.88 212 GLU A CA 1
ATOM 1738 C C . GLU A 1 212 ? 19.221 -4.996 -9.605 1.00 87.88 212 GLU A C 1
ATOM 1740 O O . GLU A 1 212 ? 19.269 -5.889 -8.760 1.00 87.88 212 GLU A O 1
ATOM 1745 N N . SER A 1 213 ? 20.152 -4.848 -10.550 1.00 80.50 213 SER A N 1
ATOM 1746 C CA . SER A 1 213 ? 21.396 -5.618 -10.534 1.00 80.50 213 SER A CA 1
ATOM 1747 C C . SER A 1 213 ? 22.322 -5.081 -9.445 1.00 80.50 213 SER A C 1
ATOM 1749 O O . SER A 1 213 ? 22.746 -3.928 -9.510 1.00 80.50 213 SER A O 1
ATOM 1751 N N . ILE A 1 214 ? 22.699 -5.940 -8.495 1.00 70.06 214 ILE A N 1
ATOM 1752 C CA . ILE A 1 214 ? 23.607 -5.607 -7.382 1.00 70.06 214 ILE A CA 1
ATOM 1753 C C . ILE A 1 214 ? 24.990 -5.141 -7.881 1.00 70.06 214 ILE A C 1
ATOM 1755 O O . ILE A 1 214 ? 25.663 -4.381 -7.193 1.00 70.06 214 ILE A O 1
ATOM 1759 N N . GLN A 1 215 ? 25.430 -5.582 -9.066 1.00 72.69 215 GLN A N 1
ATOM 1760 C CA . GLN A 1 215 ? 26.752 -5.221 -9.596 1.00 72.69 215 GLN A CA 1
ATOM 1761 C C . GLN A 1 215 ? 26.809 -3.809 -10.181 1.00 72.69 215 GLN A C 1
ATOM 1763 O O . GLN A 1 215 ? 27.804 -3.117 -9.980 1.00 72.69 215 GLN A O 1
ATOM 1768 N N . ASP A 1 216 ? 25.749 -3.381 -10.868 1.00 73.50 216 ASP A N 1
ATOM 1769 C CA . ASP A 1 216 ? 25.806 -2.197 -11.735 1.00 73.50 216 ASP A CA 1
ATOM 1770 C C . ASP A 1 216 ? 24.797 -1.106 -11.346 1.00 73.50 216 ASP A C 1
ATOM 1772 O O . ASP A 1 216 ? 24.746 -0.070 -12.002 1.00 73.50 216 ASP A O 1
ATOM 1776 N N . PHE A 1 217 ? 23.953 -1.340 -10.330 1.00 76.25 217 PHE A N 1
ATOM 1777 C CA . PHE A 1 217 ? 22.820 -0.472 -9.951 1.00 76.25 217 PHE A CA 1
ATOM 1778 C C . PHE A 1 217 ? 21.864 -0.158 -11.116 1.00 76.25 217 PHE A C 1
ATOM 1780 O O . PHE A 1 217 ? 21.099 0.806 -11.097 1.00 76.25 217 PHE A O 1
ATOM 1787 N N . ILE A 1 218 ? 21.895 -1.005 -12.146 1.00 87.06 218 ILE A N 1
ATOM 1788 C CA . ILE A 1 218 ? 21.028 -0.908 -13.310 1.00 87.06 218 ILE A CA 1
ATOM 1789 C C . ILE A 1 218 ? 19.657 -1.457 -12.943 1.00 87.06 218 ILE A C 1
ATOM 1791 O O . ILE A 1 218 ? 19.520 -2.609 -12.516 1.00 87.06 218 ILE A O 1
ATOM 1795 N N . GLN A 1 219 ? 18.632 -0.651 -13.199 1.00 91.88 219 GLN A N 1
ATOM 1796 C CA . GLN A 1 219 ? 17.253 -0.998 -12.913 1.00 91.88 219 GLN A CA 1
ATOM 1797 C C . GLN A 1 219 ? 16.519 -1.473 -14.165 1.00 91.88 219 GLN A C 1
ATOM 1799 O O . GLN A 1 219 ? 16.626 -0.892 -15.248 1.00 91.88 219 GLN A O 1
ATOM 1804 N N . THR A 1 220 ? 15.735 -2.539 -14.017 1.00 94.31 220 THR A N 1
ATOM 1805 C CA . THR A 1 220 ? 14.907 -3.093 -15.094 1.00 94.31 220 THR A CA 1
ATOM 1806 C C . THR A 1 220 ? 13.447 -3.114 -14.681 1.00 94.31 220 THR A C 1
ATOM 1808 O O . THR A 1 220 ? 13.089 -3.635 -13.627 1.00 94.31 220 THR A O 1
ATOM 1811 N N . VAL A 1 221 ? 12.580 -2.569 -15.535 1.00 95.75 221 VAL A N 1
ATOM 1812 C CA . VAL A 1 221 ? 11.145 -2.470 -15.252 1.00 95.75 221 VAL A CA 1
ATOM 1813 C C . VAL A 1 221 ? 10.380 -3.582 -15.959 1.00 95.75 221 VAL A C 1
ATOM 1815 O O . VAL A 1 221 ? 10.446 -3.722 -17.184 1.00 95.75 221 VAL A O 1
ATOM 1818 N N . TYR A 1 222 ? 9.593 -4.325 -15.188 1.00 96.69 222 TYR A N 1
ATOM 1819 C CA . TYR A 1 222 ? 8.758 -5.422 -15.657 1.00 96.69 222 TYR A CA 1
ATOM 1820 C C . TYR A 1 222 ? 7.272 -5.165 -15.411 1.00 96.69 222 TYR A C 1
ATOM 1822 O O . TYR A 1 222 ? 6.872 -4.468 -14.477 1.00 96.69 222 TYR A O 1
ATOM 1830 N N . VAL A 1 223 ? 6.449 -5.810 -16.234 1.00 96.81 223 VAL A N 1
ATOM 1831 C CA . VAL A 1 223 ? 5.021 -6.028 -15.996 1.00 96.81 223 VAL A CA 1
ATOM 1832 C C . VAL A 1 223 ? 4.720 -7.523 -16.036 1.00 96.81 223 VAL A C 1
ATOM 1834 O O . VAL A 1 223 ? 5.331 -8.262 -16.804 1.00 96.81 223 VAL A O 1
ATOM 1837 N N . SER A 1 224 ? 3.772 -7.979 -15.227 1.00 96.31 224 SER A N 1
ATOM 1838 C CA . SER A 1 224 ? 3.273 -9.358 -15.226 1.00 96.31 224 SER A CA 1
ATOM 1839 C C . SER A 1 224 ? 1.788 -9.410 -14.855 1.00 96.31 224 SER A C 1
ATOM 1841 O O . SER A 1 224 ? 1.190 -8.413 -14.425 1.00 96.31 224 SER A O 1
ATOM 1843 N N . ASN A 1 225 ? 1.172 -10.577 -15.025 1.00 95.44 225 ASN A N 1
ATOM 1844 C CA . ASN A 1 225 ? -0.090 -10.901 -14.366 1.00 95.44 225 ASN A CA 1
ATOM 1845 C C . ASN A 1 225 ? 0.107 -10.936 -12.840 1.00 95.44 225 ASN A C 1
ATOM 1847 O O . ASN A 1 225 ? 1.207 -11.160 -12.343 1.00 95.44 225 ASN A O 1
ATOM 1851 N N . VAL A 1 226 ? -0.967 -10.748 -12.069 1.00 91.81 226 VAL A N 1
ATOM 1852 C CA . VAL A 1 226 ? -0.912 -10.782 -10.588 1.00 91.81 226 VAL A CA 1
ATOM 1853 C C . VAL A 1 226 ? -0.626 -12.171 -10.000 1.00 91.81 226 VAL A C 1
ATOM 1855 O O . VAL A 1 226 ? -0.483 -12.323 -8.791 1.00 91.81 226 VAL A O 1
ATOM 1858 N N . ASP A 1 227 ? -0.554 -13.203 -10.829 1.00 89.38 227 ASP A N 1
ATOM 1859 C CA . ASP A 1 227 ? -0.055 -14.522 -10.448 1.00 89.38 227 ASP A CA 1
ATOM 1860 C C . ASP A 1 227 ? 1.436 -14.704 -10.797 1.00 89.38 227 ASP A C 1
ATOM 1862 O O . ASP A 1 227 ? 1.990 -15.774 -10.556 1.00 89.38 227 ASP A O 1
ATOM 1866 N N . GLY A 1 228 ? 2.099 -13.687 -11.356 1.00 89.12 228 GLY A N 1
ATOM 1867 C CA . GLY A 1 228 ? 3.494 -13.713 -11.801 1.00 89.12 228 GLY A CA 1
ATOM 1868 C C . GLY A 1 228 ? 3.716 -14.298 -13.200 1.00 89.12 228 GLY A C 1
ATOM 1869 O O . GLY A 1 228 ? 4.861 -14.376 -13.641 1.00 89.12 228 GLY A O 1
ATOM 1870 N N . THR A 1 229 ? 2.666 -14.717 -13.912 1.00 92.56 229 THR A N 1
ATOM 1871 C CA . THR A 1 229 ? 2.774 -15.173 -15.309 1.00 92.56 229 THR A CA 1
ATOM 1872 C C . THR A 1 229 ? 2.897 -13.993 -16.279 1.00 92.56 229 THR A C 1
ATOM 1874 O O . THR A 1 229 ? 2.680 -12.837 -15.910 1.00 92.56 229 THR A O 1
ATOM 1877 N N . ASP A 1 230 ? 3.278 -14.263 -17.530 1.00 95.88 230 ASP A N 1
ATOM 1878 C CA . ASP A 1 230 ? 3.458 -13.251 -18.583 1.00 95.88 230 ASP A CA 1
ATOM 1879 C C . ASP A 1 230 ? 4.399 -12.093 -18.199 1.00 95.88 230 ASP A C 1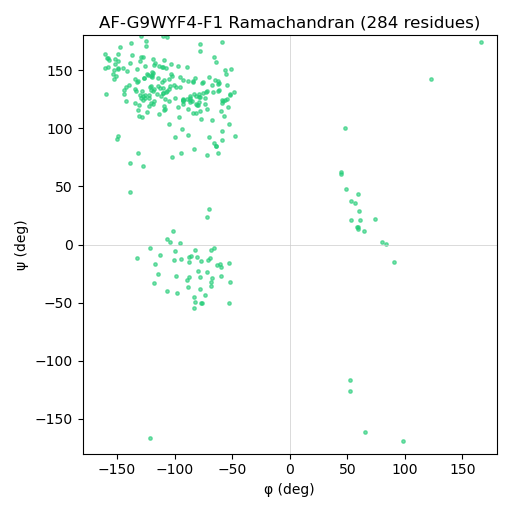
ATOM 1881 O O . ASP A 1 230 ? 4.152 -10.938 -18.562 1.00 95.88 230 ASP A O 1
ATOM 1885 N N . LYS A 1 231 ? 5.482 -12.386 -17.461 1.00 96.06 231 LYS A N 1
ATOM 1886 C CA . LYS A 1 231 ? 6.527 -11.403 -17.138 1.00 96.06 231 LYS A CA 1
ATOM 1887 C C . LYS A 1 231 ? 7.143 -10.857 -18.430 1.00 96.06 231 LYS A C 1
ATOM 1889 O O . LYS A 1 231 ? 7.689 -11.609 -19.235 1.00 96.06 231 LYS A O 1
ATOM 1894 N N . LYS A 1 232 ? 7.071 -9.539 -18.616 1.00 96.00 232 LYS A N 1
ATOM 1895 C CA . LYS A 1 232 ? 7.593 -8.811 -19.779 1.00 96.00 232 LYS A CA 1
ATOM 1896 C C . LYS A 1 232 ? 8.360 -7.581 -19.327 1.00 96.00 232 LYS A C 1
ATOM 1898 O O . LYS A 1 232 ? 7.872 -6.817 -18.497 1.00 96.00 232 LYS A O 1
ATOM 1903 N N . GLN A 1 233 ? 9.538 -7.378 -19.898 1.00 95.88 233 GLN A N 1
ATOM 1904 C CA . GLN A 1 233 ? 10.306 -6.151 -19.727 1.00 95.88 233 GLN A CA 1
ATOM 1905 C C . GLN A 1 233 ? 9.631 -5.006 -20.503 1.00 95.88 233 GLN A C 1
ATOM 1907 O O . GLN A 1 233 ? 9.244 -5.178 -21.659 1.00 95.88 233 GLN A O 1
ATOM 1912 N N . LEU A 1 234 ? 9.447 -3.848 -19.865 1.00 94.38 234 LEU A N 1
ATOM 1913 C CA . LEU A 1 234 ? 8.727 -2.702 -20.443 1.00 94.38 234 LEU A CA 1
ATOM 1914 C C . LEU A 1 234 ? 9.630 -1.745 -21.238 1.00 94.38 234 LEU A C 1
ATOM 1916 O O . LEU A 1 234 ? 9.193 -1.094 -22.197 1.00 94.38 234 LEU A O 1
ATOM 1920 N N . ALA A 1 235 ? 10.891 -1.652 -20.835 1.00 90.62 235 ALA A N 1
ATOM 1921 C CA . ALA A 1 235 ? 11.894 -0.769 -21.408 1.00 90.62 235 ALA A CA 1
ATOM 1922 C C . ALA A 1 235 ? 13.278 -1.410 -21.289 1.00 90.62 235 ALA A C 1
ATOM 1924 O O . ALA A 1 235 ? 13.455 -2.343 -20.510 1.00 90.62 235 ALA A O 1
ATOM 1925 N N . GLY A 1 236 ? 14.254 -0.894 -22.040 1.00 88.56 236 GLY A N 1
ATOM 1926 C CA . GLY A 1 236 ? 15.654 -1.235 -21.802 1.00 88.56 236 GLY A CA 1
ATOM 1927 C C . GL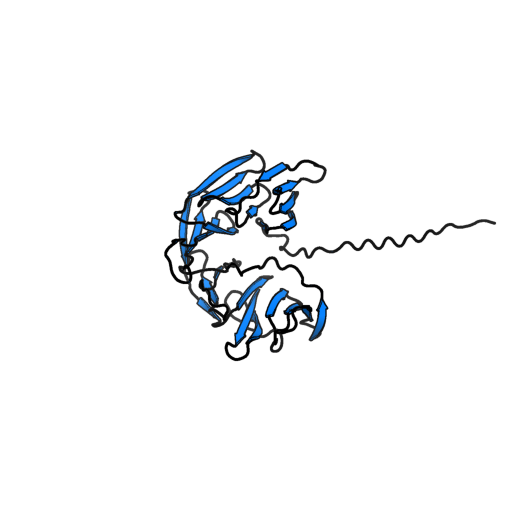Y A 1 236 ? 16.099 -0.862 -20.385 1.00 88.56 236 GLY A C 1
ATOM 1928 O O . GLY A 1 236 ? 15.352 -0.251 -19.619 1.00 88.56 236 GLY A O 1
ATOM 1929 N N . ASN A 1 237 ? 17.325 -1.244 -20.060 1.00 91.25 237 ASN A N 1
ATOM 1930 C CA . ASN A 1 237 ? 17.958 -0.953 -18.781 1.00 91.25 237 ASN A CA 1
ATOM 1931 C C . ASN A 1 237 ? 17.947 0.553 -18.474 1.00 91.25 237 ASN A C 1
ATOM 1933 O O . ASN A 1 237 ? 18.213 1.374 -19.357 1.00 91.25 237 ASN A O 1
ATOM 1937 N N . ILE A 1 238 ? 17.632 0.900 -17.228 1.00 90.19 238 ILE A N 1
ATOM 1938 C CA . ILE A 1 238 ? 17.615 2.272 -16.722 1.00 90.19 238 ILE A CA 1
ATOM 1939 C C . ILE A 1 238 ? 18.798 2.433 -15.774 1.00 90.19 238 ILE A C 1
ATOM 1941 O O . ILE A 1 238 ? 18.860 1.786 -14.733 1.00 90.19 238 ILE A O 1
ATOM 1945 N N . ASP A 1 239 ? 19.723 3.310 -16.150 1.00 88.06 239 ASP A N 1
ATOM 1946 C CA . ASP A 1 239 ? 20.818 3.764 -15.293 1.00 88.06 239 ASP A CA 1
ATOM 1947 C C . ASP A 1 239 ? 20.307 4.894 -14.386 1.00 88.06 239 ASP A C 1
ATOM 1949 O O . ASP A 1 239 ? 20.349 6.083 -14.723 1.00 88.06 239 ASP A O 1
ATOM 1953 N N . GLY A 1 240 ? 19.650 4.508 -13.296 1.00 86.56 240 GLY A N 1
ATOM 1954 C CA . GLY A 1 240 ? 18.919 5.444 -12.457 1.00 86.56 240 GLY A CA 1
ATOM 1955 C C . GLY A 1 240 ? 17.968 4.785 -11.470 1.00 86.56 240 GLY A C 1
ATOM 1956 O O . GLY A 1 240 ? 17.735 3.583 -11.515 1.00 86.56 240 GLY A O 1
ATOM 1957 N N . TYR A 1 241 ? 17.370 5.610 -10.613 1.00 87.38 241 TYR A N 1
ATOM 1958 C CA . TYR A 1 241 ? 16.375 5.202 -9.630 1.00 87.38 241 TYR A CA 1
ATOM 1959 C C . TYR A 1 241 ? 14.954 5.437 -10.152 1.00 87.38 241 TYR A C 1
ATOM 1961 O O . TYR A 1 241 ? 14.495 6.578 -10.284 1.00 87.38 241 TYR A O 1
ATOM 1969 N N . VAL A 1 242 ? 14.239 4.354 -10.445 1.00 89.81 242 VAL A N 1
ATOM 1970 C CA . VAL A 1 242 ? 12.831 4.346 -10.842 1.00 89.81 242 VAL A CA 1
ATOM 1971 C C . VAL A 1 242 ? 11.962 4.549 -9.607 1.00 89.81 242 VAL A C 1
ATOM 1973 O O . VAL A 1 242 ? 11.784 3.651 -8.788 1.00 89.81 242 VAL A O 1
ATOM 1976 N N . TYR A 1 243 ? 11.365 5.733 -9.498 1.00 86.19 243 TYR A N 1
ATOM 1977 C CA . TYR A 1 243 ? 10.512 6.091 -8.363 1.00 86.19 243 TYR A CA 1
ATOM 1978 C C . TYR A 1 243 ? 9.012 5.986 -8.669 1.00 86.19 243 TYR A C 1
AT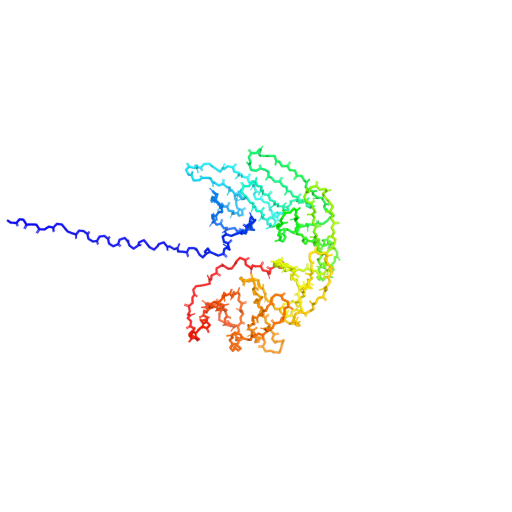OM 1980 O O . TYR A 1 243 ? 8.202 6.051 -7.743 1.00 86.19 243 TYR A O 1
ATOM 1988 N N . ASN A 1 244 ? 8.615 5.862 -9.945 1.00 87.25 244 ASN A N 1
ATOM 1989 C CA . ASN A 1 244 ? 7.216 5.654 -10.327 1.00 87.25 244 ASN A CA 1
ATOM 1990 C C . ASN A 1 244 ? 7.056 4.898 -11.648 1.00 87.25 244 ASN A C 1
ATOM 1992 O O . ASN A 1 244 ? 7.837 5.072 -12.585 1.00 87.25 244 ASN A O 1
ATOM 1996 N N . ILE A 1 245 ? 5.954 4.160 -11.763 1.00 88.88 245 ILE A N 1
ATOM 1997 C CA . ILE A 1 245 ? 5.532 3.492 -12.997 1.00 88.88 245 ILE A CA 1
ATOM 1998 C C . ILE A 1 245 ? 4.046 3.774 -13.230 1.00 88.88 245 ILE A C 1
ATOM 2000 O O . ILE A 1 245 ? 3.236 3.764 -12.307 1.00 88.88 245 ILE A O 1
ATOM 2004 N N . THR A 1 246 ? 3.660 4.009 -14.475 1.00 89.56 246 THR A N 1
ATOM 2005 C CA . THR A 1 246 ? 2.262 3.995 -14.912 1.00 89.56 246 THR A CA 1
ATOM 2006 C C . THR A 1 246 ? 2.122 3.017 -16.080 1.00 89.56 246 THR A C 1
ATOM 2008 O O . THR A 1 246 ? 3.126 2.555 -16.627 1.00 89.56 246 THR A O 1
ATOM 2011 N N . PRO A 1 247 ? 0.895 2.703 -16.531 1.00 89.56 247 PRO A N 1
ATOM 2012 C CA . PRO A 1 247 ? 0.715 1.892 -17.734 1.00 89.56 247 PRO A CA 1
ATOM 2013 C C . PRO A 1 247 ? 1.321 2.516 -19.003 1.00 89.56 247 PRO A C 1
ATOM 2015 O O . PRO A 1 247 ? 1.472 1.824 -20.006 1.00 89.56 247 PRO A O 1
ATOM 2018 N N . THR A 1 248 ? 1.634 3.816 -18.986 1.00 93.25 248 THR A N 1
ATOM 2019 C CA . THR A 1 248 ? 2.103 4.574 -20.153 1.00 93.25 248 THR A CA 1
ATOM 2020 C C . THR A 1 248 ? 3.531 5.079 -20.026 1.00 93.25 248 THR A C 1
ATOM 2022 O O . THR A 1 248 ? 4.172 5.292 -21.054 1.00 93.25 248 THR A O 1
ATOM 2025 N N . ASP A 1 249 ? 4.039 5.280 -18.811 1.00 94.75 249 ASP A N 1
ATOM 2026 C CA . ASP A 1 249 ? 5.296 5.983 -18.577 1.00 94.75 249 ASP A CA 1
ATOM 2027 C C . ASP A 1 249 ? 6.084 5.393 -17.397 1.00 94.75 249 ASP A C 1
ATOM 2029 O O . ASP A 1 249 ? 5.514 4.873 -16.436 1.00 94.75 249 ASP A O 1
ATOM 2033 N N . ILE A 1 250 ? 7.408 5.526 -17.451 1.00 93.94 250 ILE A N 1
ATOM 2034 C CA . ILE A 1 250 ? 8.328 5.251 -16.340 1.00 93.94 250 ILE A CA 1
ATOM 2035 C C . ILE A 1 250 ? 8.959 6.569 -15.902 1.00 93.94 250 ILE A C 1
ATOM 2037 O O . ILE A 1 250 ? 9.416 7.340 -16.748 1.00 93.94 250 ILE A O 1
ATOM 2041 N N . TYR A 1 251 ? 9.014 6.814 -14.595 1.00 92.31 251 TYR A N 1
ATOM 2042 C CA . TYR A 1 251 ? 9.630 8.007 -14.023 1.00 92.31 251 TYR A CA 1
ATOM 2043 C C . TYR A 1 251 ? 10.841 7.630 -13.182 1.00 92.31 251 TYR A C 1
ATOM 2045 O O . TYR A 1 251 ? 10.753 6.759 -12.313 1.00 92.31 251 TYR A O 1
ATOM 2053 N N . TYR A 1 252 ? 11.961 8.296 -13.442 1.00 90.94 252 TYR A N 1
ATOM 2054 C CA . TYR A 1 252 ? 13.236 7.971 -12.814 1.00 90.94 252 TYR A CA 1
ATOM 2055 C C . TYR A 1 252 ? 14.133 9.200 -12.644 1.00 90.94 252 TYR A C 1
ATOM 2057 O O . TYR A 1 252 ? 13.968 10.216 -13.329 1.00 90.94 252 TYR A O 1
ATOM 2065 N N . SER A 1 253 ? 15.070 9.118 -11.708 1.00 88.94 253 SER A N 1
ATOM 2066 C CA . SER A 1 253 ? 16.210 10.030 -11.575 1.00 88.94 253 SER A CA 1
ATOM 2067 C C . SER A 1 253 ? 17.484 9.304 -11.999 1.00 88.94 253 SER A C 1
ATOM 2069 O O . SER A 1 253 ? 17.560 8.084 -11.903 1.00 88.94 253 SER A O 1
ATOM 2071 N N . VAL A 1 254 ? 18.479 10.033 -12.499 1.00 86.19 254 VAL A N 1
ATOM 2072 C CA . VAL A 1 254 ? 19.765 9.443 -12.908 1.00 86.19 254 VAL A CA 1
ATOM 2073 C C . VAL A 1 254 ? 20.753 9.574 -11.754 1.00 86.19 254 VAL A C 1
ATOM 2075 O O . VAL A 1 254 ? 20.837 10.638 -11.134 1.00 86.19 254 VAL A O 1
ATOM 2078 N N . ILE A 1 255 ? 21.494 8.505 -11.459 1.00 75.19 255 ILE A N 1
ATOM 2079 C CA . ILE A 1 255 ? 22.509 8.507 -10.398 1.00 75.19 255 ILE A CA 1
ATOM 2080 C C . ILE A 1 255 ? 23.584 9.549 -10.746 1.00 75.19 255 ILE A C 1
ATOM 2082 O O . ILE A 1 255 ? 24.033 9.652 -11.883 1.00 75.19 255 ILE A O 1
ATOM 2086 N N . GLY A 1 256 ? 23.953 10.386 -9.774 1.00 76.31 256 GLY A N 1
ATOM 2087 C CA . GLY A 1 256 ? 24.886 11.499 -9.992 1.00 76.31 256 GLY A CA 1
ATOM 2088 C C . GLY A 1 256 ? 24.270 12.750 -10.635 1.00 76.31 256 GLY A C 1
ATOM 2089 O O . GLY A 1 256 ? 24.984 13.725 -10.858 1.00 76.31 256 GLY A O 1
ATOM 2090 N N . ASN A 1 257 ? 22.959 12.768 -10.907 1.00 77.31 257 ASN A N 1
ATOM 2091 C CA . ASN A 1 257 ? 22.236 13.961 -11.352 1.00 77.31 257 ASN A CA 1
ATOM 2092 C C . ASN A 1 257 ? 20.950 14.163 -10.538 1.00 77.31 257 ASN A C 1
ATOM 2094 O O . ASN A 1 257 ? 19.840 13.879 -10.989 1.00 77.31 257 ASN A O 1
ATOM 2098 N N . ASP A 1 258 ? 21.121 14.693 -9.332 1.00 70.12 258 ASP A N 1
ATOM 2099 C CA . ASP A 1 258 ? 20.068 14.964 -8.347 1.00 70.12 258 ASP A CA 1
ATOM 2100 C C . ASP A 1 258 ? 19.131 16.126 -8.729 1.00 70.12 258 ASP A C 1
ATOM 2102 O O . ASP A 1 258 ? 18.052 16.284 -8.157 1.00 70.12 258 ASP A O 1
ATOM 2106 N N . THR A 1 259 ? 19.498 16.926 -9.731 1.00 78.00 259 THR A N 1
ATOM 2107 C CA . THR A 1 259 ? 18.721 18.109 -10.137 1.00 78.00 259 THR A CA 1
ATOM 2108 C C . THR A 1 259 ? 17.624 17.828 -11.164 1.00 78.00 259 THR A C 1
ATOM 2110 O O . THR A 1 259 ? 16.755 18.679 -11.385 1.00 78.00 259 THR A O 1
ATOM 2113 N N . LYS A 1 260 ? 17.641 16.663 -11.826 1.00 86.44 260 LYS A N 1
ATOM 2114 C CA . LYS A 1 260 ? 16.738 16.349 -12.943 1.00 86.44 260 LYS A CA 1
ATOM 2115 C C . LYS A 1 260 ? 15.985 15.048 -12.730 1.00 86.44 260 LYS A C 1
ATOM 2117 O O . LYS A 1 260 ? 16.514 14.055 -12.250 1.00 86.44 260 LYS A O 1
ATOM 2122 N N . ASN A 1 261 ? 14.736 15.061 -13.178 1.00 90.75 261 ASN A N 1
ATOM 2123 C CA . ASN A 1 261 ? 13.881 13.888 -13.233 1.00 90.75 261 ASN A CA 1
ATOM 2124 C C . ASN A 1 261 ? 13.470 13.640 -14.678 1.00 90.75 261 ASN A C 1
ATOM 2126 O O . ASN A 1 261 ? 13.306 14.583 -15.457 1.00 90.75 261 ASN A O 1
ATOM 2130 N N . TYR A 1 262 ? 13.280 12.375 -15.018 1.00 93.12 262 TYR A N 1
ATOM 2131 C CA . TYR A 1 262 ? 13.021 11.928 -16.374 1.00 93.12 262 TYR A CA 1
ATOM 2132 C C . TYR A 1 262 ? 11.718 11.141 -16.430 1.00 93.12 262 TYR A C 1
ATOM 2134 O O . TYR A 1 262 ? 11.350 10.442 -15.485 1.00 93.12 262 TYR A O 1
ATOM 2142 N N . LYS A 1 263 ? 11.026 11.262 -17.559 1.00 94.75 263 LYS A N 1
ATOM 2143 C CA . LYS A 1 263 ? 9.856 10.468 -17.926 1.00 94.75 263 LYS A CA 1
ATOM 2144 C C . LYS A 1 263 ? 10.148 9.768 -19.246 1.00 94.75 263 LYS A C 1
ATOM 2146 O O . LYS A 1 263 ? 10.354 10.440 -20.255 1.00 94.75 263 LYS A O 1
ATOM 2151 N N . LEU A 1 264 ? 10.122 8.442 -19.246 1.00 95.62 264 LEU A N 1
ATOM 2152 C CA . LEU A 1 264 ? 10.174 7.612 -20.444 1.00 95.62 264 LEU A CA 1
ATOM 2153 C C . LEU A 1 264 ? 8.756 7.202 -20.835 1.00 95.62 264 LEU A C 1
ATOM 2155 O O . LEU A 1 264 ? 8.096 6.480 -20.091 1.00 95.62 264 LEU A O 1
ATOM 2159 N N . ASN A 1 265 ? 8.311 7.595 -22.025 1.00 96.31 265 ASN A N 1
ATOM 2160 C CA . ASN A 1 265 ? 7.047 7.120 -22.568 1.00 96.31 265 ASN A CA 1
ATOM 2161 C C . ASN A 1 265 ? 7.199 5.711 -23.160 1.00 96.31 265 ASN A C 1
ATOM 2163 O O . ASN A 1 265 ? 7.983 5.491 -24.086 1.00 96.31 265 ASN A O 1
ATOM 2167 N N . LEU A 1 266 ? 6.410 4.754 -22.678 1.00 93.81 266 LEU A N 1
ATOM 2168 C CA . LEU A 1 266 ? 6.538 3.342 -23.044 1.00 93.81 266 LEU A CA 1
ATOM 2169 C C . LEU A 1 266 ? 6.186 3.056 -24.507 1.00 93.81 266 LEU A C 1
ATOM 2171 O O . LEU A 1 266 ? 6.746 2.120 -25.080 1.00 93.81 266 LEU A O 1
ATOM 2175 N N . SER A 1 267 ? 5.293 3.848 -25.108 1.00 93.94 267 SER A N 1
ATOM 2176 C CA . SER A 1 267 ? 4.841 3.648 -26.492 1.00 93.94 267 SER A CA 1
ATOM 2177 C C . SER A 1 267 ? 5.792 4.257 -27.523 1.00 93.94 267 SER A C 1
ATOM 2179 O O . SER A 1 267 ? 6.153 3.605 -28.496 1.00 93.94 267 SER A O 1
ATOM 2181 N N . THR A 1 268 ? 6.242 5.490 -27.289 1.00 95.62 268 THR A N 1
ATOM 2182 C CA . THR A 1 268 ? 7.079 6.246 -28.236 1.00 95.62 268 THR A CA 1
ATOM 2183 C C . THR A 1 268 ? 8.570 6.111 -27.957 1.00 95.62 268 THR A C 1
ATOM 2185 O O . THR A 1 268 ? 9.379 6.541 -28.774 1.00 95.62 268 THR A O 1
ATOM 2188 N N . LYS A 1 269 ? 8.934 5.564 -26.790 1.00 94.19 269 LYS A N 1
ATOM 2189 C CA . LYS A 1 269 ? 10.305 5.487 -26.262 1.00 94.19 269 LYS A CA 1
ATOM 2190 C C . LYS A 1 269 ? 10.993 6.851 -26.098 1.00 94.19 269 LYS A C 1
ATOM 2192 O O . LYS A 1 269 ? 12.202 6.909 -25.901 1.00 94.19 269 LYS A O 1
ATOM 2197 N N . LYS A 1 270 ? 10.235 7.952 -26.144 1.00 96.25 270 LYS A N 1
ATOM 2198 C CA . LYS A 1 270 ? 10.753 9.306 -25.915 1.00 96.25 270 LYS A CA 1
ATOM 2199 C C . LYS A 1 270 ? 11.020 9.546 -24.432 1.00 96.25 270 LYS A C 1
ATOM 2201 O O . LYS A 1 270 ? 10.211 9.156 -23.590 1.00 96.25 270 LYS A O 1
ATOM 2206 N N . ILE A 1 271 ? 12.128 10.229 -24.149 1.00 95.62 271 ILE A N 1
ATOM 2207 C CA . ILE A 1 271 ? 12.533 10.660 -22.809 1.00 95.62 271 ILE A CA 1
ATOM 2208 C C . ILE A 1 271 ? 12.348 12.174 -22.706 1.00 95.62 271 ILE A C 1
ATOM 2210 O O . ILE A 1 271 ? 12.799 12.922 -23.573 1.00 95.62 271 ILE A O 1
ATOM 2214 N N . GLU A 1 272 ? 11.701 12.625 -21.637 1.00 94.62 272 GLU A N 1
ATOM 2215 C CA . GLU A 1 272 ? 11.464 14.039 -21.344 1.00 94.62 272 GLU A CA 1
ATOM 2216 C C . GLU A 1 272 ? 11.969 14.384 -19.942 1.00 94.62 272 GLU A C 1
ATOM 2218 O O . GLU A 1 272 ? 11.816 13.591 -19.012 1.00 94.62 272 GLU A O 1
ATOM 2223 N N . ILE A 1 273 ? 12.529 15.586 -19.773 1.00 94.12 273 ILE A N 1
ATOM 2224 C CA . ILE A 1 273 ? 12.845 16.126 -18.446 1.00 94.12 273 ILE A CA 1
ATOM 2225 C C . ILE A 1 273 ? 11.555 16.659 -17.829 1.00 94.12 273 ILE A C 1
ATOM 2227 O O . ILE A 1 273 ? 10.840 17.455 -18.440 1.00 94.12 273 ILE A O 1
ATOM 2231 N N . VAL A 1 274 ? 11.274 16.245 -16.601 1.00 89.94 274 VAL A N 1
ATOM 2232 C CA . VAL A 1 274 ? 10.066 16.613 -15.863 1.00 89.94 274 VAL A CA 1
ATOM 2233 C C . VAL A 1 274 ? 10.421 17.135 -14.474 1.00 89.94 274 VAL A C 1
ATOM 2235 O O . VAL A 1 274 ? 11.513 16.905 -13.958 1.00 89.94 274 VAL A O 1
ATOM 2238 N N . LYS A 1 275 ? 9.483 17.847 -13.841 1.00 83.19 275 LYS A N 1
ATOM 2239 C CA . LYS A 1 275 ? 9.548 18.057 -12.389 1.00 83.19 275 LYS A CA 1
ATOM 2240 C C . LYS A 1 275 ? 9.252 16.731 -11.696 1.00 83.19 275 LYS A C 1
ATOM 2242 O O . LYS A 1 275 ? 8.406 15.982 -12.185 1.00 83.19 275 LYS A O 1
ATOM 2247 N N . GLN A 1 276 ? 9.912 16.469 -10.567 1.00 74.25 276 GLN A N 1
ATOM 2248 C CA . GLN A 1 276 ? 9.592 15.299 -9.757 1.00 74.25 276 GLN A CA 1
ATOM 2249 C C . GLN A 1 276 ? 8.105 15.325 -9.419 1.00 74.25 276 GLN A C 1
ATOM 2251 O O . GLN A 1 276 ? 7.575 16.321 -8.919 1.00 74.25 276 GLN A O 1
ATOM 2256 N N . ILE A 1 277 ? 7.423 14.237 -9.745 1.00 65.69 277 ILE A N 1
ATOM 2257 C CA . ILE A 1 277 ? 6.039 14.054 -9.348 1.00 65.69 277 ILE A CA 1
ATOM 2258 C C . ILE A 1 277 ? 6.098 13.424 -7.964 1.00 65.69 277 ILE A C 1
ATOM 2260 O O . ILE A 1 277 ? 6.719 12.374 -7.811 1.00 65.69 277 ILE A O 1
ATOM 2264 N N . ASN A 1 278 ? 5.475 14.059 -6.966 1.00 54.16 278 ASN A N 1
ATOM 2265 C CA . ASN A 1 278 ? 5.313 13.442 -5.654 1.00 54.16 278 ASN A CA 1
ATOM 2266 C C . ASN A 1 278 ? 4.585 12.114 -5.845 1.00 54.16 278 ASN A C 1
ATOM 2268 O O . ASN A 1 278 ? 3.404 12.088 -6.207 1.00 54.16 278 ASN A O 1
ATOM 2272 N N . THR A 1 279 ? 5.291 11.015 -5.628 1.00 50.78 279 THR A N 1
ATOM 2273 C CA . THR A 1 279 ? 4.672 9.707 -5.532 1.00 50.78 279 THR A CA 1
ATOM 2274 C C . THR A 1 279 ? 4.177 9.527 -4.110 1.00 50.78 279 THR A C 1
ATOM 2276 O O . THR A 1 279 ? 4.838 9.880 -3.139 1.00 50.78 279 THR A O 1
ATOM 2279 N N . ASN A 1 280 ? 2.995 8.936 -3.973 1.00 44.34 280 ASN A N 1
ATOM 2280 C CA . ASN A 1 280 ? 2.472 8.478 -2.687 1.00 44.34 280 ASN A CA 1
ATOM 2281 C C . ASN A 1 280 ? 3.221 7.225 -2.173 1.00 44.34 280 ASN A C 1
ATOM 2283 O O . ASN A 1 280 ? 2.666 6.439 -1.412 1.00 44.34 280 ASN A O 1
ATOM 2287 N N . VAL A 1 281 ? 4.458 7.001 -2.622 1.00 36.84 281 VAL A N 1
ATOM 2288 C CA . VAL A 1 281 ? 5.242 5.792 -2.364 1.00 36.84 281 VAL A CA 1
ATOM 2289 C C . VAL A 1 281 ? 6.590 6.219 -1.799 1.00 36.84 281 VAL A C 1
ATOM 2291 O O . VAL A 1 281 ? 7.625 6.107 -2.445 1.00 36.84 281 VAL A O 1
ATOM 2294 N N . TYR A 1 282 ? 6.561 6.767 -0.586 1.00 33.88 282 TYR A N 1
ATOM 2295 C CA . TYR A 1 282 ? 7.745 6.771 0.261 1.00 33.88 282 TYR A CA 1
ATOM 2296 C C . TYR A 1 282 ? 7.732 5.473 1.062 1.00 33.88 282 TYR A C 1
ATOM 2298 O O . TYR A 1 282 ? 7.099 5.381 2.110 1.00 33.88 282 TYR A O 1
ATOM 2306 N N . GLU A 1 283 ? 8.420 4.463 0.545 1.00 31.06 283 GLU A N 1
ATOM 2307 C CA . GLU A 1 283 ? 9.015 3.421 1.375 1.00 31.06 283 GLU A CA 1
ATOM 2308 C C . GLU A 1 283 ? 10.501 3.701 1.495 1.00 31.06 283 GLU A C 1
ATOM 2310 O O . GLU A 1 283 ? 11.307 3.058 0.844 1.00 31.06 283 GLU A O 1
ATOM 2315 N N . LEU A 1 284 ? 10.845 4.692 2.307 1.00 23.72 284 LEU A N 1
ATOM 2316 C CA . LEU A 1 284 ? 12.142 4.776 2.965 1.00 23.72 284 LEU A CA 1
ATOM 2317 C C . LEU A 1 284 ? 11.886 5.512 4.281 1.00 23.72 284 LEU A C 1
ATOM 2319 O O . LEU A 1 284 ? 11.878 6.740 4.321 1.00 23.72 284 LEU A O 1
ATOM 2323 N N . ASN A 1 285 ? 11.596 4.755 5.337 1.00 22.59 285 ASN A N 1
ATOM 2324 C CA . ASN A 1 285 ? 11.770 5.238 6.701 1.00 22.59 285 ASN A CA 1
ATOM 2325 C C . ASN A 1 285 ? 13.026 4.544 7.228 1.00 22.59 285 ASN A C 1
ATOM 2327 O O . ASN A 1 285 ? 12.982 3.346 7.508 1.00 22.59 285 ASN A O 1
ATOM 2331 N N . TYR A 1 286 ? 14.124 5.297 7.285 1.00 23.34 286 TYR A N 1
ATOM 2332 C CA . TYR A 1 286 ? 15.139 5.093 8.314 1.00 23.34 286 TYR A CA 1
ATOM 2333 C C . TYR A 1 286 ? 14.618 5.702 9.617 1.00 23.34 286 TYR A C 1
ATOM 2335 O O . TYR A 1 286 ? 13.991 6.787 9.535 1.00 23.34 286 TYR A O 1
#

Organism: NCBI:txid796937

Foldseek 3Di:
DDDDDDDPPPPPPPPPPPPDPPPLPDQKDKDQEQDFDDADQWTWGAYQQFGIFTDGPPDPHGLDGDGHDPLWHIWMDGPFWIWTWDPQFIWIAGSPVRDIDTLDHDPARWGFPDDDDQKTKIWGFDDDVPDDFWTWIWIWIAGRPPRDIDTQDIQWDPWADDPFKIKTFGTHPDQWFAWIWIDGPRSDDIDTQDGTWNDWYADPQKIWTWGADPVQRKIWIWIAGPVNHPIDTQDPIDQFAFPDDDPFWTKTDHPPGPPWIWIQGSPVRDIDTDDDRDDPDPPDDD

Secondary structure (DSSP, 8-state):
---------------------S-TT-S-EEE-TTEEEEETTEEEEEETTTEEEEEETT-SS-SEEE---TT---EEE-SSEEEEEETTEEEEEETTT--EEEEEE-SS-EEEEEEETTEEEEEE----TT--S----EEEEEETTT--EEEEESS-EEEEE-SSEEEEE---S--S-EEEEEEETTS-S-EEEEEEEEEEEEETTEEEEEEE-TTT-EEEEEEEETTS-S-EE-SS-EESEEEEE-SSEEEEEETTEEEEEEEEETTT--EEEEPPP--S------

Solvent-accessible surface area (backbone atoms only — not comparable to full-atom values): 16729 Å² total; per-residue (Å²): 132,88,85,80,90,77,87,80,77,79,76,77,76,76,71,74,74,68,88,79,74,71,70,97,74,61,73,46,45,77,51,62,81,72,38,76,52,76,55,91,74,31,42,40,39,26,32,87,86,62,11,43,32,35,24,43,86,93,49,92,61,61,76,41,78,45,72,54,50,93,64,45,81,40,38,38,33,45,100,53,40,39,36,34,23,45,86,29,22,40,35,39,35,34,61,86,80,67,47,71,47,78,65,47,78,51,98,36,50,48,45,69,66,47,62,56,96,64,32,41,33,31,32,34,39,62,78,54,100,83,65,85,76,64,55,57,15,34,22,32,42,30,36,72,85,82,52,50,73,45,79,41,43,71,39,30,29,82,64,42,83,53,98,73,37,34,36,31,28,63,47,63,83,66,82,63,38,36,44,32,35,33,24,36,92,79,41,42,76,79,40,80,66,47,68,28,37,68,46,73,51,79,56,95,80,27,31,37,37,30,34,41,42,90,89,73,60,35,24,39,41,34,37,22,39,75,85,54,48,79,69,40,76,66,56,73,79,35,73,28,53,72,73,46,76,56,101,54,35,40,31,31,32,39,78,98,37,91,90,51,24,37,37,36,32,59,86,80,69,48,76,44,84,46,77,80,72,89,60,100,69,82,87,75,83,129

pLDDT: mean 81.5, std 20.34, range [22.59, 97.81]